Protein AF-A0A6G6WZ98-F1 (afdb_monomer)

Radius of gyration: 40.02 Å; Cα contacts (8 Å, |Δi|>4): 258; chains: 1; bounding box: 92×50×107 Å

Sequence (294 aa):
MNKIVKSDSANLTVLKGAQDLADFDRFAKETEKLAKVRRKLHQVTEPLREMNSTTDEMERVIKEAKAALERYSCDGTLERVKRLEGQAAKLEPGEYYTEDGEMSASFGMAMLINFLTAFPTSNVPDPPLFLKILSEEVGARAPNWFALNAALLHLRRTSKFVPTLSELLETLDREEKVWSHRLEAHDELGYELSELPTLIEEAEAWVVEKRERMESERLERERLERDRERQRALPITPGDRVEVEYLGPGTVVRPWGDDLMLVAFDRLDYEQCMDISCLKRLLPGDVNFEQVRA

Solvent-accessible surface area (backbone atoms only — not comparable to full-atom values): 16771 Å² total; per-residue (Å²): 133,85,78,75,74,77,71,66,86,64,72,80,69,59,76,89,46,77,60,59,58,51,48,44,55,52,45,25,62,46,30,53,51,50,54,51,45,50,51,50,48,47,62,52,56,60,46,58,82,63,82,73,81,54,66,66,60,51,54,52,48,47,52,52,44,50,55,48,46,56,67,53,65,36,68,73,43,55,53,45,49,55,48,48,52,58,46,49,56,69,70,51,55,72,86,45,36,44,98,87,69,44,61,28,67,73,50,57,44,51,53,54,50,58,50,53,65,73,39,81,84,57,82,62,92,51,58,70,62,51,52,50,54,51,44,52,59,51,54,76,65,62,56,56,70,67,15,49,52,49,24,51,54,49,47,67,75,74,45,94,59,72,72,51,71,67,59,48,52,57,38,29,58,53,29,37,58,54,42,50,50,36,50,51,28,55,64,46,39,61,52,52,68,66,47,50,60,57,55,45,52,55,50,51,54,49,48,51,55,51,50,53,49,55,50,51,54,49,54,51,51,53,48,53,49,52,51,49,51,52,62,50,69,48,82,88,49,66,70,39,42,28,35,29,99,90,69,44,41,26,34,30,67,39,78,75,53,98,61,30,34,29,29,40,30,52,86,44,104,52,72,46,81,38,53,55,93,60,53,42,60,49,48,94,89,41,89,62,54,82,65,62,71,126

Secondary structure (DSSP, 8-state):
---------------SSHHHHHHHHHHHHHHHHHHHHHHHHHHHHSGGGTT---HHHHHHHHHHHHHHHHHHHSHHHHHHHHHHHHHHHHHS-GGGB-TTSPBPHHHHHHHHHHHHHT-TT---S-HHHHHHHHHHHHHTT---HHHHHHHHHHHHHH-SSPPPHHHHHHHHHHHHHHHHHHHHHHHHHHHHHHHHHHHHHHHHHHHHHHHHHHHHHHHHHHHHHHHHHHHHHSPP-TT-EEEETTTEEEEEEEE-SSSEEEEEETTSSSEEEEEGGG-EE--TTSTTTT----

pLDDT: mean 83.75, std 14.32, range [30.08, 97.31]

Foldseek 3Di:
DDPPPPPPPPPLVPPVDPVLVVLLVVLLVLLVLLVVLVVVLCVVLVCVVPDDDDLVSLVVSLVVLVVSLVVCVPPVNVVSLVVNVVVVCVNDPVVQADPVRFGDLVVLLVLVVVLVVLAVVAPPVDPVVVSVVLSVVVSVVRADPQLLNVLSVVCSVPPNYPDDSVSSVVSSVVSSVVVVSSVVSSVSVVVSSVCSVVSSVSSVVVSVVVVVVVVVVVVVVVVVVVVVVVVQPPQDAFQFWWQAPPQGIWGFHHAPDPQWTWTDGQVDNDIDIDGSVRTGTDDPPPVRPPVHDD

Structure (mmCIF, N/CA/C/O backbone):
data_AF-A0A6G6WZ98-F1
#
_entry.id   AF-A0A6G6WZ98-F1
#
loop_
_atom_site.group_PDB
_atom_site.id
_atom_site.type_symbol
_atom_site.label_atom_id
_atom_site.label_alt_id
_atom_site.label_comp_id
_atom_site.label_asym_id
_atom_site.label_entity_id
_atom_site.label_seq_id
_atom_site.pdbx_PDB_ins_code
_atom_site.Cartn_x
_atom_site.Cartn_y
_atom_site.Cartn_z
_atom_site.occupancy
_atom_site.B_iso_or_equiv
_atom_site.auth_seq_id
_atom_site.auth_comp_id
_atom_site.auth_asym_id
_atom_site.auth_atom_id
_atom_site.pdbx_PDB_model_num
ATOM 1 N N . MET A 1 1 ? 31.500 30.360 -40.369 1.00 33.31 1 MET A N 1
ATOM 2 C CA . MET A 1 1 ? 32.534 29.563 -39.672 1.00 33.31 1 MET A CA 1
ATOM 3 C C . MET A 1 1 ? 31.820 28.555 -38.788 1.00 33.31 1 MET A C 1
ATOM 5 O O . MET A 1 1 ? 31.360 28.922 -37.716 1.00 33.31 1 MET A O 1
ATOM 9 N N . ASN A 1 2 ? 31.653 27.322 -39.272 1.00 31.08 2 ASN A N 1
ATOM 10 C CA . ASN A 1 2 ? 31.039 26.245 -38.498 1.00 31.08 2 ASN A CA 1
ATOM 11 C C . ASN A 1 2 ? 32.016 25.835 -37.396 1.00 31.08 2 ASN A C 1
ATOM 13 O O . ASN A 1 2 ? 33.073 25.272 -37.683 1.00 31.08 2 ASN A O 1
ATOM 17 N N . LYS A 1 3 ? 31.685 26.152 -36.141 1.00 30.53 3 LYS A N 1
ATOM 18 C CA . LYS A 1 3 ? 32.330 25.516 -34.995 1.00 30.53 3 LYS A CA 1
ATOM 19 C C . LYS A 1 3 ? 31.965 24.038 -35.069 1.00 30.53 3 LYS A C 1
ATOM 21 O O . LYS A 1 3 ? 30.852 23.658 -34.728 1.00 30.53 3 LYS A O 1
ATOM 26 N N . ILE A 1 4 ? 32.900 23.226 -35.551 1.00 30.08 4 ILE A N 1
ATOM 27 C CA . ILE A 1 4 ? 32.908 21.793 -35.287 1.00 30.08 4 ILE A CA 1
ATOM 28 C C . ILE A 1 4 ? 33.024 21.696 -33.770 1.00 30.08 4 ILE A C 1
ATOM 30 O O . ILE A 1 4 ? 34.103 21.891 -33.207 1.00 30.08 4 ILE A O 1
ATOM 34 N N . VAL A 1 5 ? 31.886 21.504 -33.105 1.00 31.69 5 VAL A N 1
ATOM 35 C CA . VAL A 1 5 ? 31.861 20.998 -31.741 1.00 31.69 5 VAL A CA 1
ATOM 36 C C . VAL A 1 5 ? 32.600 19.677 -31.850 1.00 31.69 5 VAL A C 1
ATOM 38 O O . VAL A 1 5 ? 32.121 18.743 -32.490 1.00 31.69 5 VAL A O 1
ATOM 41 N N . LYS A 1 6 ? 33.830 19.633 -31.334 1.00 31.38 6 LYS A N 1
ATOM 42 C CA . LYS A 1 6 ? 34.465 18.363 -31.024 1.00 31.38 6 LYS A CA 1
ATOM 43 C C . LYS A 1 6 ? 33.530 17.741 -29.999 1.00 31.38 6 LYS A C 1
ATOM 45 O O . LYS A 1 6 ? 33.595 18.102 -28.830 1.00 31.38 6 LYS A O 1
ATOM 50 N N . SER A 1 7 ? 32.599 16.903 -30.456 1.00 37.34 7 SER A N 1
ATOM 51 C CA . SER A 1 7 ? 32.013 15.916 -29.578 1.00 37.34 7 SER A CA 1
ATOM 52 C C . SER A 1 7 ? 33.216 15.084 -29.179 1.00 37.34 7 SER A C 1
ATOM 54 O O . SER A 1 7 ? 33.687 14.244 -29.953 1.00 37.34 7 SER A O 1
ATOM 56 N N . ASP A 1 8 ? 33.790 15.387 -28.016 1.00 36.00 8 ASP A N 1
ATOM 57 C CA . ASP A 1 8 ? 34.474 14.351 -27.275 1.00 36.00 8 ASP A CA 1
ATOM 58 C C . ASP A 1 8 ? 33.551 13.148 -27.401 1.00 36.00 8 ASP A C 1
ATOM 60 O O . ASP A 1 8 ? 32.349 13.250 -27.139 1.00 36.00 8 ASP A O 1
ATOM 64 N N . SER A 1 9 ? 34.076 12.052 -27.941 1.00 39.88 9 SER A N 1
ATOM 65 C CA . SER A 1 9 ? 33.455 10.736 -27.894 1.00 39.88 9 SER A CA 1
ATOM 66 C C . SER A 1 9 ? 33.423 10.336 -26.421 1.00 39.88 9 SER A C 1
ATOM 68 O O . SER A 1 9 ? 34.152 9.446 -25.978 1.00 39.88 9 SER A O 1
ATOM 70 N N . ALA A 1 10 ? 32.682 11.133 -25.655 1.00 40.50 10 ALA A N 1
ATOM 71 C CA . ALA A 1 10 ? 32.539 11.150 -24.236 1.00 40.50 10 ALA A CA 1
ATOM 72 C C . ALA A 1 10 ? 31.942 9.803 -23.964 1.00 40.50 10 ALA A C 1
ATOM 74 O O . ALA A 1 10 ? 30.794 9.548 -24.319 1.00 40.50 10 ALA A O 1
ATOM 75 N N . ASN A 1 11 ? 32.832 8.929 -23.501 1.00 40.22 11 ASN A N 1
ATOM 76 C CA . ASN A 1 11 ? 32.574 7.673 -22.844 1.00 40.22 11 ASN A CA 1
ATOM 77 C C . ASN A 1 11 ? 31.079 7.521 -22.591 1.00 40.22 11 ASN A C 1
ATOM 79 O O . ASN A 1 11 ? 30.595 7.952 -21.542 1.00 40.22 11 ASN A O 1
ATOM 83 N N . LEU A 1 12 ? 30.371 6.932 -23.568 1.00 43.06 12 LEU A N 1
ATOM 84 C CA . LEU A 1 12 ? 29.084 6.294 -23.352 1.00 43.06 12 LEU A CA 1
ATOM 85 C C . LEU A 1 12 ? 29.410 5.293 -22.263 1.00 43.06 12 LEU A C 1
ATOM 87 O O . LEU A 1 12 ? 29.953 4.216 -22.519 1.00 43.06 12 LEU A O 1
ATOM 91 N N . THR A 1 13 ? 29.247 5.737 -21.023 1.00 46.25 13 THR A N 1
ATOM 92 C CA . THR A 1 13 ? 29.532 4.955 -19.842 1.00 46.25 13 THR A CA 1
ATOM 93 C C . THR A 1 13 ? 28.335 4.042 -19.777 1.00 46.25 13 THR A C 1
ATOM 95 O O . THR A 1 13 ? 27.383 4.290 -19.056 1.00 46.25 13 THR A O 1
ATOM 98 N N . VAL A 1 14 ? 28.345 3.035 -20.655 1.00 51.84 14 VAL A N 1
ATOM 99 C CA . VAL A 1 14 ? 27.446 1.895 -20.609 1.00 51.84 14 VAL A CA 1
ATOM 100 C C . VAL A 1 14 ? 27.441 1.472 -19.151 1.00 51.84 14 VAL A C 1
ATOM 102 O O . VAL A 1 14 ? 28.536 1.331 -18.594 1.00 51.84 14 VAL A O 1
ATOM 105 N N . LEU A 1 15 ? 26.248 1.334 -18.554 1.00 51.62 15 LEU A N 1
ATOM 106 C CA . LEU A 1 15 ? 26.035 0.693 -17.250 1.00 51.62 15 LEU A CA 1
ATOM 107 C C . LEU A 1 15 ? 27.155 -0.325 -17.041 1.00 51.62 15 LEU A C 1
ATOM 109 O O . LEU A 1 15 ? 27.282 -1.272 -17.831 1.00 51.62 15 LEU A O 1
ATOM 113 N N . LYS A 1 16 ? 28.068 -0.038 -16.106 1.00 46.41 16 LYS A N 1
ATOM 114 C CA . LYS A 1 16 ? 29.339 -0.758 -15.986 1.00 46.41 16 LYS A CA 1
ATOM 115 C C . LYS A 1 16 ? 29.047 -2.097 -15.305 1.00 46.41 16 LYS A C 1
ATOM 117 O O . LYS A 1 16 ? 29.450 -2.336 -14.178 1.00 46.41 16 LYS A O 1
ATOM 122 N N . GLY A 1 17 ? 28.375 -2.999 -16.019 1.00 54.09 17 GLY A N 1
ATOM 123 C CA . GLY A 1 17 ? 28.190 -4.397 -15.650 1.00 54.09 17 GLY A CA 1
ATOM 124 C C . GLY A 1 17 ? 26.736 -4.819 -15.449 1.00 54.09 17 GLY A C 1
ATOM 125 O O . GLY A 1 17 ? 25.852 -4.028 -15.145 1.00 54.09 17 GLY A O 1
ATOM 126 N N . ALA A 1 18 ? 26.510 -6.130 -15.569 1.00 57.69 18 ALA A N 1
ATOM 127 C CA . ALA A 1 18 ? 25.250 -6.806 -15.246 1.00 57.69 18 ALA A CA 1
ATOM 128 C C . ALA A 1 18 ? 24.758 -6.551 -13.804 1.00 57.69 18 ALA A C 1
ATOM 130 O O . ALA A 1 18 ? 23.606 -6.832 -13.487 1.00 57.69 18 ALA A O 1
ATOM 131 N N . GLN A 1 19 ? 25.629 -6.025 -12.941 1.00 64.38 19 GLN A N 1
ATOM 132 C CA . GLN A 1 19 ? 25.341 -5.725 -11.547 1.00 64.38 19 GLN A CA 1
ATOM 133 C C . GLN A 1 19 ? 24.427 -4.504 -11.378 1.00 64.38 19 GLN A C 1
ATOM 135 O O . GLN A 1 19 ? 23.501 -4.582 -10.581 1.00 64.38 19 GLN A O 1
ATOM 140 N N . ASP A 1 20 ? 24.605 -3.442 -12.174 1.00 68.56 20 ASP A N 1
ATOM 141 C CA . ASP A 1 20 ? 23.743 -2.252 -12.092 1.00 68.56 20 ASP A CA 1
ATOM 142 C C . ASP A 1 20 ? 22.298 -2.589 -12.519 1.00 68.56 20 ASP A C 1
ATOM 144 O O . ASP A 1 20 ? 21.337 -2.214 -11.856 1.00 68.56 20 ASP A O 1
ATOM 148 N N . LEU A 1 21 ? 22.130 -3.383 -13.585 1.00 72.50 21 LEU A N 1
ATOM 149 C CA . LEU A 1 21 ? 20.811 -3.852 -14.040 1.00 72.50 21 LEU A CA 1
ATOM 150 C C . LEU A 1 21 ? 20.134 -4.777 -13.020 1.00 72.50 21 LEU A C 1
ATOM 152 O O . LEU A 1 21 ? 18.938 -4.654 -12.768 1.00 72.50 21 LEU A O 1
ATOM 156 N N . ALA A 1 22 ? 20.900 -5.692 -12.420 1.00 76.94 22 ALA A N 1
ATOM 157 C CA . ALA A 1 22 ? 20.389 -6.567 -11.370 1.00 76.94 22 ALA A CA 1
ATOM 158 C C . ALA A 1 22 ? 19.971 -5.779 -10.117 1.00 76.94 22 ALA A C 1
ATOM 160 O O . ALA A 1 22 ? 19.028 -6.184 -9.434 1.00 76.94 22 ALA A O 1
ATOM 161 N N . ASP A 1 23 ? 20.651 -4.666 -9.827 1.00 73.69 23 ASP A N 1
ATOM 162 C CA . ASP A 1 23 ? 20.277 -3.751 -8.755 1.00 73.69 23 ASP A CA 1
ATOM 163 C C . ASP A 1 23 ? 18.951 -3.041 -9.081 1.00 73.69 23 ASP A C 1
ATOM 165 O O . ASP A 1 23 ? 18.064 -3.078 -8.233 1.00 73.69 23 ASP A O 1
ATOM 169 N N . PHE A 1 24 ? 18.746 -2.518 -10.300 1.00 74.88 24 PHE A N 1
ATOM 170 C CA . PHE A 1 24 ? 17.451 -1.950 -10.724 1.00 74.88 24 PHE A CA 1
ATOM 171 C C . PHE A 1 24 ? 16.297 -2.968 -10.672 1.00 74.88 24 PHE A C 1
ATOM 173 O O . PHE A 1 24 ? 15.211 -2.652 -10.194 1.00 74.88 24 PHE A O 1
ATOM 180 N N . ASP A 1 25 ? 16.510 -4.212 -11.109 1.00 80.25 25 ASP A N 1
ATOM 181 C CA . ASP A 1 25 ? 15.471 -5.253 -11.041 1.00 80.25 25 ASP A CA 1
ATOM 182 C C . ASP A 1 25 ? 15.135 -5.663 -9.609 1.00 80.25 25 ASP A C 1
ATOM 184 O O . ASP A 1 25 ? 13.980 -5.940 -9.272 1.00 80.25 25 ASP A O 1
ATOM 188 N N . ARG A 1 26 ? 16.158 -5.759 -8.755 1.00 79.56 26 ARG A N 1
ATOM 189 C CA . ARG A 1 26 ? 15.958 -6.025 -7.331 1.00 79.56 26 ARG A CA 1
ATOM 190 C C . ARG A 1 26 ? 15.176 -4.886 -6.694 1.00 79.56 26 ARG A C 1
ATOM 192 O O . ARG A 1 26 ? 14.267 -5.160 -5.918 1.00 79.56 26 ARG A O 1
ATOM 199 N N . PHE A 1 27 ? 15.521 -3.659 -7.059 1.00 76.19 27 PHE A N 1
ATOM 200 C CA . PHE A 1 27 ? 14.891 -2.445 -6.582 1.00 76.19 27 PHE A CA 1
ATOM 201 C C . PHE A 1 27 ? 13.411 -2.389 -6.960 1.00 76.19 27 PHE A C 1
ATOM 203 O O . PHE A 1 27 ? 12.572 -2.268 -6.076 1.00 76.19 27 PHE A O 1
ATOM 210 N N . ALA A 1 28 ? 13.069 -2.604 -8.233 1.00 81.31 28 ALA A N 1
ATOM 211 C CA . ALA A 1 28 ? 11.680 -2.591 -8.691 1.00 81.31 28 ALA A CA 1
ATOM 212 C C . ALA A 1 28 ? 10.798 -3.596 -7.926 1.00 81.31 28 ALA A C 1
ATOM 214 O O . ALA A 1 28 ? 9.727 -3.265 -7.416 1.00 81.31 28 ALA A O 1
ATOM 215 N N . LYS A 1 29 ? 11.315 -4.817 -7.726 1.00 84.06 29 LYS A N 1
ATOM 216 C CA . LYS A 1 29 ? 10.655 -5.862 -6.920 1.00 84.06 29 LYS A CA 1
ATOM 217 C C . LYS A 1 29 ? 10.525 -5.503 -5.442 1.00 84.06 29 LYS A C 1
ATOM 219 O O . LYS A 1 29 ? 9.694 -6.080 -4.740 1.00 84.06 29 LYS A O 1
ATOM 224 N N . GLU A 1 30 ? 11.419 -4.672 -4.927 1.00 78.19 30 GLU A N 1
ATOM 225 C CA . GLU A 1 30 ? 11.400 -4.218 -3.543 1.00 78.19 30 GLU A CA 1
ATOM 226 C C . GLU A 1 30 ? 10.375 -3.098 -3.345 1.00 78.19 30 GLU A C 1
ATOM 228 O O . GLU A 1 30 ? 9.564 -3.218 -2.425 1.00 78.19 30 GLU A O 1
ATOM 233 N N . THR A 1 31 ? 10.312 -2.113 -4.246 1.00 79.38 31 THR A N 1
ATOM 234 C CA . THR A 1 31 ? 9.263 -1.084 -4.234 1.00 79.38 31 THR A CA 1
ATOM 235 C C . THR A 1 31 ? 7.874 -1.701 -4.364 1.00 79.38 31 THR A C 1
ATOM 237 O O . THR A 1 31 ? 6.996 -1.375 -3.574 1.00 79.38 31 THR A O 1
ATOM 240 N N . GLU A 1 32 ? 7.666 -2.676 -5.257 1.00 84.69 32 GLU A N 1
ATOM 241 C CA . GLU A 1 32 ? 6.355 -3.327 -5.414 1.00 84.69 32 GLU A CA 1
ATOM 242 C C . GLU A 1 32 ? 5.871 -3.985 -4.107 1.00 84.69 32 GLU A C 1
ATOM 244 O O . GLU A 1 32 ? 4.686 -3.937 -3.755 1.00 84.69 32 GLU A O 1
ATOM 249 N N . LYS A 1 33 ? 6.794 -4.590 -3.346 1.00 83.06 33 LYS A N 1
ATOM 250 C CA . LYS A 1 33 ? 6.478 -5.165 -2.031 1.00 83.06 33 LYS A CA 1
ATOM 251 C C . LYS A 1 33 ? 6.089 -4.082 -1.036 1.00 83.06 33 LYS A C 1
ATOM 253 O O . LYS A 1 33 ? 5.128 -4.291 -0.296 1.00 83.06 33 LYS A O 1
ATOM 258 N N . LEU A 1 34 ? 6.804 -2.958 -1.026 1.00 78.38 34 LEU A N 1
ATOM 259 C CA . LEU A 1 34 ? 6.503 -1.828 -0.154 1.00 78.38 34 LEU A CA 1
ATOM 260 C C . LEU A 1 34 ? 5.141 -1.214 -0.500 1.00 78.38 34 LEU A C 1
ATOM 262 O O . LEU A 1 34 ? 4.273 -1.156 0.367 1.00 78.38 34 LEU A O 1
ATOM 266 N N . ALA A 1 35 ? 4.895 -0.930 -1.778 1.00 82.25 35 ALA A N 1
ATOM 267 C CA . ALA A 1 35 ? 3.622 -0.434 -2.291 1.00 82.25 35 ALA A CA 1
ATOM 268 C C . ALA A 1 35 ? 2.457 -1.387 -1.985 1.00 82.25 35 ALA A C 1
ATOM 270 O O . ALA A 1 35 ? 1.331 -0.969 -1.714 1.00 82.25 35 ALA A O 1
ATOM 271 N N . LYS A 1 36 ? 2.689 -2.707 -1.996 1.00 87.69 36 LYS A N 1
ATOM 272 C CA . LYS A 1 36 ? 1.684 -3.692 -1.567 1.00 87.69 36 LYS A CA 1
ATOM 273 C C . LYS A 1 36 ? 1.376 -3.581 -0.073 1.00 87.69 36 LYS A C 1
ATOM 275 O O . LYS A 1 36 ? 0.211 -3.694 0.303 1.00 87.69 36 LYS A O 1
ATOM 280 N N . VAL A 1 37 ? 2.388 -3.387 0.768 1.00 81.56 37 VAL A N 1
ATOM 281 C CA . VAL A 1 37 ? 2.210 -3.205 2.215 1.00 81.56 37 VAL A CA 1
ATOM 282 C C . VAL A 1 37 ? 1.507 -1.881 2.510 1.00 81.56 37 VAL A C 1
ATOM 284 O O . VAL A 1 37 ? 0.535 -1.892 3.260 1.00 81.56 37 VAL A O 1
ATOM 287 N N . ARG A 1 38 ? 1.892 -0.781 1.852 1.00 86.25 38 ARG A N 1
ATOM 288 C CA . ARG A 1 38 ? 1.187 0.503 1.952 1.00 86.25 38 ARG A CA 1
ATOM 289 C C . ARG A 1 38 ? -0.270 0.382 1.516 1.00 86.25 38 ARG A C 1
ATOM 291 O O . ARG A 1 38 ? -1.154 0.787 2.259 1.00 86.25 38 ARG A O 1
ATOM 298 N N . ARG A 1 39 ? -0.552 -0.238 0.362 1.00 86.00 39 ARG A N 1
ATOM 299 C CA . ARG A 1 39 ? -1.934 -0.467 -0.102 1.00 86.00 39 ARG A CA 1
ATOM 300 C C . ARG A 1 39 ? -2.753 -1.265 0.903 1.00 86.00 39 ARG A C 1
ATOM 302 O O . ARG A 1 39 ? -3.901 -0.913 1.129 1.00 86.00 39 ARG A O 1
ATOM 309 N N . LYS A 1 40 ? -2.182 -2.306 1.521 1.00 83.94 40 LYS A N 1
ATOM 310 C CA . LYS A 1 40 ? -2.857 -3.023 2.614 1.00 83.94 40 LYS A CA 1
ATOM 311 C C . LYS A 1 40 ? -3.132 -2.098 3.795 1.00 83.94 40 LYS A C 1
ATOM 313 O O . LYS A 1 40 ? -4.229 -2.134 4.325 1.00 83.94 40 LYS A O 1
ATOM 318 N N . LEU A 1 41 ? -2.157 -1.289 4.203 1.00 81.75 41 LEU A N 1
ATOM 319 C CA . LEU A 1 41 ? -2.315 -0.365 5.322 1.00 81.75 41 LEU A CA 1
ATOM 320 C C . LEU A 1 41 ? -3.426 0.653 5.035 1.00 81.75 41 LEU A C 1
ATOM 322 O O . LEU A 1 41 ? -4.334 0.757 5.847 1.00 81.75 41 LEU A O 1
ATOM 326 N N . HIS A 1 42 ? -3.446 1.266 3.846 1.00 82.81 42 HIS A N 1
ATOM 327 C CA . HIS A 1 42 ? -4.547 2.116 3.374 1.00 82.81 42 HIS A CA 1
ATOM 328 C C . HIS A 1 42 ? -5.890 1.389 3.321 1.00 82.81 42 HIS A C 1
ATOM 330 O O . HIS A 1 42 ? -6.895 1.914 3.777 1.00 82.81 42 HIS A O 1
ATOM 336 N N . GLN A 1 43 ? -5.928 0.167 2.791 1.00 80.62 43 GLN A N 1
ATOM 337 C CA . GLN A 1 43 ? -7.150 -0.639 2.741 1.00 80.62 43 GLN A CA 1
ATOM 338 C C . GLN A 1 43 ? -7.651 -1.055 4.116 1.00 80.62 43 GLN A C 1
ATOM 340 O O . GLN A 1 43 ? -8.806 -1.440 4.227 1.00 80.62 43 GLN A O 1
ATOM 345 N N . VAL A 1 44 ? -6.812 -1.046 5.148 1.00 73.12 44 VAL A N 1
ATOM 346 C CA . VAL A 1 44 ? -7.291 -1.255 6.508 1.00 73.12 44 VAL A CA 1
ATOM 347 C C . VAL A 1 44 ? -7.652 0.094 7.122 1.00 73.12 44 VAL A C 1
ATOM 349 O O . VAL A 1 44 ? -8.709 0.176 7.718 1.00 73.12 44 VAL A O 1
ATOM 352 N N . THR A 1 45 ? -6.896 1.175 6.923 1.00 74.12 45 THR A N 1
ATOM 353 C CA . THR A 1 45 ? -7.198 2.491 7.518 1.00 74.12 45 THR A CA 1
ATOM 354 C C . THR A 1 45 ? -8.394 3.220 6.886 1.00 74.12 45 THR A C 1
ATOM 356 O O . THR A 1 45 ? -9.174 3.822 7.623 1.00 74.12 45 THR A O 1
ATOM 359 N N . GLU A 1 46 ? -8.610 3.149 5.566 1.00 74.81 46 GLU A N 1
ATOM 360 C CA . GLU A 1 46 ? -9.738 3.814 4.886 1.00 74.81 46 GLU A CA 1
ATOM 361 C C . GLU A 1 46 ? -11.102 3.200 5.249 1.00 74.81 46 GLU A C 1
ATOM 363 O O . GLU A 1 46 ? -11.964 3.932 5.744 1.00 74.81 46 GLU A O 1
ATOM 368 N N . PRO A 1 47 ? -11.325 1.875 5.121 1.00 55.94 47 PRO A N 1
ATOM 369 C CA . PRO A 1 47 ? -12.574 1.235 5.527 1.00 55.94 47 PRO A CA 1
ATOM 370 C C . PRO A 1 47 ? -12.755 1.187 7.042 1.00 55.94 47 PRO A C 1
ATOM 372 O O . PRO A 1 47 ? -13.809 0.783 7.512 1.00 55.94 47 PRO A O 1
ATOM 375 N N . LEU A 1 48 ? -11.776 1.609 7.844 1.00 52.31 48 LEU A N 1
ATOM 376 C CA . LEU A 1 48 ? -11.953 1.758 9.290 1.00 52.31 48 LEU A CA 1
ATOM 377 C C . LEU A 1 48 ? -12.714 3.014 9.700 1.00 52.31 48 LEU A C 1
ATOM 379 O O . LEU A 1 48 ? -13.181 3.092 10.840 1.00 52.31 48 LEU A O 1
ATOM 383 N N . ARG A 1 49 ? -12.959 3.928 8.754 1.00 54.31 49 ARG A N 1
ATOM 384 C CA . ARG A 1 49 ? -14.087 4.863 8.850 1.00 54.31 49 ARG A CA 1
ATOM 385 C C . ARG A 1 49 ? -15.442 4.157 8.655 1.00 54.31 49 ARG A C 1
ATOM 387 O O . ARG A 1 49 ? -16.458 4.681 9.097 1.00 54.31 49 ARG A O 1
ATOM 394 N N . GLU A 1 50 ? -15.452 2.945 8.094 1.00 54.66 50 GLU A N 1
ATOM 395 C CA . GLU A 1 50 ? -16.630 2.163 7.684 1.00 54.66 50 GLU A CA 1
ATOM 396 C C . GLU A 1 50 ? -16.602 0.694 8.221 1.00 54.66 50 GLU A C 1
ATOM 398 O O . GLU A 1 50 ? -16.753 -0.293 7.511 1.00 54.66 50 GLU A O 1
ATOM 403 N N . MET A 1 51 ? -16.450 0.547 9.543 1.00 54.78 51 MET A N 1
ATOM 404 C CA . MET A 1 51 ? -17.086 -0.484 10.400 1.00 54.78 51 MET A CA 1
ATOM 405 C C . MET A 1 51 ? -16.704 -1.992 10.431 1.00 54.78 51 MET A C 1
ATOM 407 O O . MET A 1 51 ? -17.314 -2.656 11.265 1.00 54.78 51 MET A O 1
ATOM 411 N N . ASN A 1 52 ? -15.724 -2.584 9.722 1.00 63.66 52 ASN A N 1
ATOM 412 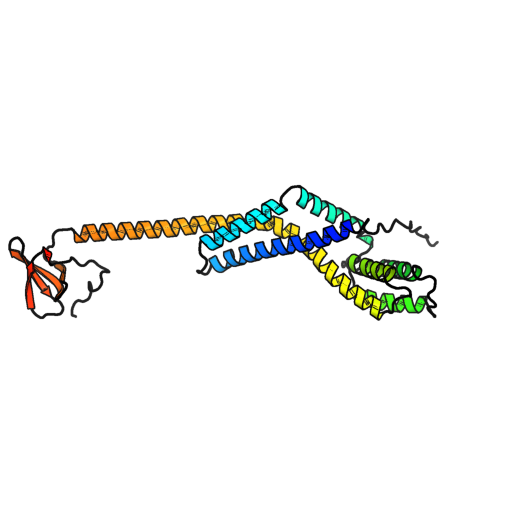C CA . ASN A 1 52 ? -15.571 -4.073 9.775 1.00 63.66 52 ASN A CA 1
ATOM 413 C C . ASN A 1 52 ? -14.198 -4.712 10.098 1.00 63.66 52 ASN A C 1
ATOM 415 O O . ASN A 1 52 ? -14.144 -5.936 10.221 1.00 63.66 52 ASN A O 1
ATOM 419 N N . SER A 1 53 ? -13.104 -3.971 10.292 1.00 71.94 53 SER A N 1
ATOM 420 C CA . SER A 1 53 ? -11.800 -4.592 10.621 1.00 71.94 53 SER A CA 1
ATOM 421 C C . SER A 1 53 ? -11.647 -4.883 12.119 1.00 71.94 53 SER A C 1
ATOM 423 O O . SER A 1 53 ? -12.024 -4.069 12.968 1.00 71.94 53 SER A O 1
ATOM 425 N N . THR A 1 54 ? -11.039 -6.023 12.465 1.00 84.56 54 THR A N 1
ATOM 426 C CA . THR A 1 54 ? -10.676 -6.346 13.856 1.00 84.56 54 THR A CA 1
ATOM 427 C C . THR A 1 54 ? -9.368 -5.660 14.260 1.00 84.56 54 THR A C 1
ATOM 429 O O . THR A 1 54 ? -8.515 -5.369 13.419 1.00 84.56 54 THR A O 1
ATOM 432 N N . THR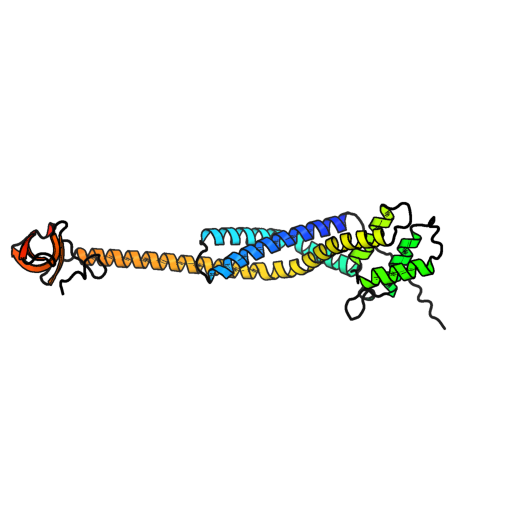 A 1 55 ? -9.176 -5.424 15.564 1.00 87.12 55 THR A N 1
ATOM 433 C CA . THR A 1 55 ? -7.906 -4.889 16.091 1.00 87.12 55 THR A CA 1
ATOM 434 C C . THR A 1 55 ? -6.722 -5.791 15.748 1.00 87.12 55 THR A C 1
ATOM 436 O O . THR A 1 55 ? -5.661 -5.291 15.395 1.00 87.12 55 THR A O 1
ATOM 439 N N . ASP A 1 56 ? -6.918 -7.109 15.774 1.00 89.06 56 ASP A N 1
ATOM 440 C CA . ASP A 1 56 ? -5.858 -8.095 15.538 1.00 89.06 56 ASP A CA 1
ATOM 441 C C . ASP A 1 56 ? -5.373 -8.083 14.081 1.00 89.06 56 ASP A C 1
ATOM 443 O O . ASP A 1 56 ? -4.180 -8.238 13.804 1.00 89.06 56 ASP A O 1
ATOM 447 N N . GLU A 1 57 ? -6.289 -7.879 13.128 1.00 87.69 57 GLU A N 1
ATOM 448 C CA . GLU A 1 57 ? -5.928 -7.727 11.721 1.00 87.69 57 GLU A CA 1
ATOM 449 C C . GLU A 1 57 ? -5.106 -6.457 11.495 1.00 87.69 57 GLU A C 1
ATOM 451 O O . GLU A 1 57 ? -4.079 -6.515 10.813 1.00 87.69 57 GLU A O 1
ATOM 456 N N . MET A 1 58 ? -5.509 -5.345 12.114 1.00 87.69 58 MET A N 1
ATOM 457 C CA . MET A 1 58 ? -4.761 -4.094 12.032 1.00 87.69 58 MET A CA 1
ATOM 458 C C . MET A 1 58 ? -3.362 -4.230 12.644 1.00 87.69 58 MET A C 1
ATOM 460 O O . MET A 1 58 ? -2.378 -3.864 12.009 1.00 87.69 58 MET A O 1
ATOM 464 N N . GLU A 1 59 ? -3.234 -4.830 13.829 1.00 92.12 59 GLU A N 1
ATOM 465 C CA . GLU A 1 59 ? -1.930 -5.054 14.468 1.00 92.12 59 GLU A CA 1
ATOM 466 C C . GLU A 1 59 ? -1.000 -5.930 13.621 1.00 92.12 59 GLU A C 1
ATOM 468 O O . GLU A 1 59 ? 0.204 -5.669 13.538 1.00 92.12 59 GLU A O 1
ATOM 473 N N . ARG A 1 60 ? -1.543 -6.948 12.939 1.00 92.75 60 ARG A N 1
ATOM 474 C CA . ARG A 1 60 ? -0.775 -7.760 11.987 1.00 92.75 60 ARG A CA 1
ATOM 475 C C . ARG A 1 60 ? -0.247 -6.908 10.832 1.00 92.75 60 ARG A C 1
ATOM 477 O O . ARG A 1 60 ? 0.923 -7.044 10.479 1.00 92.75 60 ARG A O 1
ATOM 484 N N . VAL A 1 61 ? -1.080 -6.040 10.256 1.00 88.94 61 VAL A N 1
ATOM 485 C CA . VAL A 1 61 ? -0.680 -5.166 9.141 1.00 88.94 61 VAL A CA 1
ATOM 486 C C . VAL A 1 61 ? 0.330 -4.111 9.597 1.00 88.94 61 VAL A C 1
ATOM 488 O O . VAL A 1 61 ? 1.338 -3.930 8.919 1.00 88.94 61 VAL A O 1
ATOM 491 N N . ILE A 1 62 ? 0.145 -3.500 10.771 1.00 91.69 62 ILE A N 1
ATOM 492 C CA . ILE A 1 62 ? 1.124 -2.587 11.386 1.00 91.69 62 ILE A CA 1
ATOM 493 C C . ILE A 1 62 ? 2.470 -3.295 11.570 1.00 91.69 62 ILE A C 1
ATOM 495 O O . ILE A 1 62 ? 3.513 -2.748 11.220 1.00 91.69 62 ILE A O 1
ATOM 499 N N . LYS A 1 63 ? 2.471 -4.537 12.069 1.00 94.56 63 LYS A N 1
ATOM 500 C CA . LYS A 1 63 ? 3.699 -5.326 12.236 1.00 94.56 63 LYS A CA 1
ATOM 501 C C . LYS A 1 63 ? 4.386 -5.624 10.900 1.00 94.56 63 LYS A C 1
ATOM 503 O O . LYS A 1 63 ? 5.608 -5.511 10.816 1.00 94.56 63 LYS A O 1
ATOM 508 N N . GLU A 1 64 ? 3.627 -5.991 9.864 1.00 91.50 64 GLU A N 1
ATOM 509 C CA . GLU A 1 64 ? 4.155 -6.161 8.500 1.00 91.50 64 GLU A CA 1
ATOM 510 C C . GLU A 1 64 ? 4.758 -4.849 7.966 1.00 91.50 64 GLU A C 1
ATOM 512 O O . GLU A 1 64 ? 5.859 -4.867 7.416 1.00 91.50 64 GLU A O 1
ATOM 517 N N . ALA A 1 65 ? 4.078 -3.718 8.177 1.00 89.69 65 ALA A N 1
ATOM 518 C CA . ALA A 1 65 ? 4.520 -2.390 7.759 1.00 89.69 65 ALA A CA 1
ATOM 519 C C . ALA A 1 65 ? 5.794 -1.938 8.477 1.00 89.69 65 ALA A C 1
ATOM 521 O O . ALA A 1 65 ? 6.734 -1.501 7.818 1.00 89.69 65 ALA A O 1
ATOM 522 N N . LYS A 1 66 ? 5.885 -2.128 9.797 1.00 92.50 66 LYS A N 1
ATOM 523 C CA . LYS A 1 66 ? 7.098 -1.840 10.574 1.00 92.50 66 LYS A CA 1
ATOM 524 C C . LYS A 1 66 ? 8.279 -2.699 10.139 1.00 92.50 66 LYS A C 1
ATOM 526 O O . LYS A 1 66 ? 9.369 -2.172 9.960 1.00 92.50 66 LYS A O 1
ATOM 531 N N . ALA A 1 67 ? 8.065 -3.995 9.912 1.00 90.88 67 ALA A N 1
ATOM 532 C CA . ALA A 1 67 ? 9.120 -4.886 9.431 1.00 90.88 67 ALA A CA 1
ATOM 533 C C . ALA A 1 67 ? 9.590 -4.518 8.013 1.00 90.88 67 ALA A C 1
ATOM 535 O O . ALA A 1 67 ? 10.777 -4.633 7.703 1.00 90.88 67 ALA A O 1
ATOM 536 N N . ALA A 1 68 ? 8.673 -4.070 7.147 1.00 86.75 68 ALA A N 1
ATOM 537 C CA . ALA A 1 68 ? 9.033 -3.526 5.845 1.00 86.75 68 ALA A CA 1
ATOM 538 C C . ALA A 1 68 ? 9.854 -2.241 6.015 1.00 86.75 68 ALA A C 1
ATOM 540 O O . ALA A 1 68 ? 10.966 -2.172 5.499 1.00 86.75 68 ALA A O 1
ATOM 541 N N . LEU A 1 69 ? 9.364 -1.274 6.793 1.00 87.44 69 LEU A N 1
ATOM 542 C CA . LEU A 1 69 ? 10.065 -0.020 7.047 1.00 87.44 69 LEU A CA 1
ATOM 543 C C . LEU A 1 69 ? 11.465 -0.273 7.614 1.00 87.44 69 LEU A C 1
ATOM 545 O O . LEU A 1 69 ? 12.426 0.203 7.043 1.00 87.44 69 LEU A O 1
ATOM 549 N N . GLU A 1 70 ? 11.629 -1.105 8.640 1.00 87.75 70 GLU A N 1
ATOM 550 C CA . GLU A 1 70 ? 12.945 -1.436 9.208 1.00 87.75 70 GLU A CA 1
ATOM 551 C C . GLU A 1 70 ? 13.903 -2.033 8.163 1.00 87.75 70 GLU A C 1
ATOM 553 O O . GLU A 1 70 ? 15.067 -1.638 8.059 1.00 87.75 70 GLU A O 1
ATOM 558 N N . ARG A 1 71 ? 13.400 -2.948 7.327 1.00 83.19 71 ARG A N 1
ATOM 559 C CA . ARG A 1 71 ? 14.181 -3.545 6.240 1.00 83.19 71 ARG A CA 1
ATOM 560 C C . ARG A 1 71 ? 14.632 -2.502 5.212 1.00 83.19 71 ARG A C 1
ATOM 562 O O . ARG A 1 71 ? 15.743 -2.618 4.694 1.00 83.19 71 ARG A O 1
ATOM 569 N N . TYR A 1 72 ? 13.793 -1.517 4.902 1.00 76.06 72 TYR A N 1
ATOM 570 C CA . TYR A 1 72 ? 14.051 -0.526 3.853 1.00 76.06 72 TYR A CA 1
ATOM 571 C C . TYR A 1 72 ? 14.641 0.798 4.363 1.00 76.06 72 TYR A C 1
ATOM 573 O O . TYR A 1 72 ? 15.238 1.535 3.585 1.00 76.06 72 TYR A O 1
ATOM 581 N N . SER A 1 73 ? 14.554 1.068 5.662 1.00 73.88 73 SER A N 1
ATOM 582 C CA . SER A 1 73 ? 15.153 2.217 6.345 1.00 73.88 73 SER A CA 1
ATOM 583 C C . SER A 1 73 ? 16.556 1.926 6.867 1.00 73.88 73 SER A C 1
ATOM 585 O O . SER A 1 73 ? 17.217 2.850 7.330 1.00 73.88 73 SER A O 1
ATOM 587 N N . CYS A 1 74 ? 17.043 0.680 6.793 1.00 73.88 74 CYS A N 1
ATOM 588 C CA . CYS A 1 74 ? 18.453 0.417 7.061 1.00 73.88 74 CYS A CA 1
ATOM 589 C C . CYS A 1 74 ? 19.337 1.239 6.103 1.00 73.88 74 CYS A C 1
ATOM 591 O O . CYS A 1 74 ? 19.048 1.327 4.905 1.00 73.88 74 CYS A O 1
ATOM 593 N N . ASP A 1 75 ? 20.417 1.822 6.635 1.00 62.59 75 ASP A N 1
ATOM 594 C CA . ASP A 1 75 ? 21.278 2.788 5.931 1.00 62.59 75 ASP A CA 1
ATOM 595 C C . ASP A 1 75 ? 21.679 2.317 4.521 1.00 62.59 75 ASP A C 1
ATOM 597 O O . ASP A 1 75 ? 21.681 3.092 3.565 1.00 62.59 75 ASP A O 1
ATOM 601 N N . GLY A 1 76 ? 21.899 1.010 4.346 1.00 71.44 76 GLY A N 1
ATOM 602 C CA . GLY A 1 76 ? 22.298 0.425 3.067 1.00 71.44 76 GLY A CA 1
ATOM 603 C C . GLY A 1 76 ? 21.254 0.492 1.943 1.00 71.44 76 GLY A C 1
ATOM 604 O O . GLY A 1 76 ? 21.640 0.415 0.774 1.00 71.44 76 GLY A O 1
ATOM 605 N N . THR A 1 77 ? 19.959 0.626 2.246 1.00 71.69 77 THR A N 1
ATOM 606 C CA . THR A 1 77 ? 18.910 0.750 1.219 1.00 71.69 77 THR A CA 1
ATOM 607 C C . THR A 1 77 ? 18.826 2.184 0.720 1.00 71.69 77 THR A C 1
ATOM 609 O O . THR A 1 77 ? 18.957 2.391 -0.481 1.00 71.69 77 THR A O 1
ATOM 612 N N . LEU A 1 78 ? 18.710 3.175 1.610 1.00 72.12 78 LEU A N 1
ATOM 613 C CA . LEU A 1 78 ? 18.684 4.596 1.234 1.00 72.12 78 LEU A CA 1
ATOM 614 C C . LEU A 1 78 ? 19.972 5.030 0.524 1.00 72.12 78 LEU A C 1
ATOM 616 O O . LEU A 1 78 ? 19.920 5.752 -0.471 1.00 72.12 78 LEU A O 1
ATOM 620 N N . GLU A 1 79 ? 21.131 4.551 0.977 1.00 77.25 79 GLU A N 1
ATOM 621 C CA . GLU A 1 79 ? 22.394 4.756 0.262 1.00 77.25 79 GLU A CA 1
ATOM 622 C C . GLU A 1 79 ? 22.383 4.115 -1.129 1.00 77.25 79 GLU A C 1
ATOM 624 O O . GLU A 1 79 ? 22.939 4.676 -2.074 1.00 77.25 79 GLU A O 1
ATOM 629 N N . ARG A 1 80 ? 21.736 2.952 -1.283 1.00 75.00 80 ARG A N 1
ATOM 630 C CA . ARG A 1 80 ? 21.566 2.305 -2.586 1.00 75.00 80 ARG A CA 1
ATOM 631 C C . ARG A 1 80 ? 20.617 3.092 -3.490 1.00 75.00 80 ARG A C 1
ATOM 633 O O . ARG A 1 80 ? 20.957 3.219 -4.661 1.00 75.00 80 ARG A O 1
ATOM 640 N N . VAL A 1 81 ? 19.518 3.652 -2.970 1.00 73.75 81 VAL A N 1
ATOM 641 C CA . VAL A 1 81 ? 18.636 4.567 -3.725 1.00 73.75 81 VAL A CA 1
ATOM 642 C C . VAL A 1 81 ? 19.454 5.743 -4.246 1.00 73.75 81 VAL A C 1
ATOM 644 O O . VAL A 1 81 ? 19.589 5.904 -5.450 1.00 73.75 81 VAL A O 1
ATOM 647 N N . LYS A 1 82 ? 20.126 6.478 -3.352 1.00 80.25 82 LYS A N 1
ATOM 648 C CA . LYS A 1 82 ? 20.953 7.641 -3.714 1.00 80.25 82 LYS A CA 1
ATOM 649 C C . LYS A 1 82 ? 22.065 7.295 -4.700 1.00 80.25 82 LYS A C 1
ATOM 651 O O . LYS A 1 82 ? 22.434 8.097 -5.558 1.00 80.25 82 LYS A O 1
ATOM 656 N N . ARG A 1 83 ? 22.640 6.094 -4.583 1.00 80.94 83 ARG A N 1
ATOM 657 C CA . ARG A 1 83 ? 23.628 5.596 -5.543 1.00 80.94 83 ARG A CA 1
ATOM 658 C C . ARG A 1 83 ? 23.001 5.371 -6.917 1.00 80.94 83 ARG A C 1
ATOM 660 O O . ARG A 1 83 ? 23.617 5.779 -7.898 1.00 80.94 83 ARG A O 1
ATOM 667 N N . LEU A 1 84 ? 21.832 4.735 -6.981 1.00 75.44 84 LEU A N 1
ATOM 668 C CA . LEU A 1 84 ? 21.103 4.489 -8.226 1.00 75.44 84 LEU A CA 1
ATOM 669 C C . LEU A 1 84 ? 20.624 5.801 -8.855 1.00 75.44 84 LEU A C 1
ATOM 671 O O . LEU A 1 84 ? 20.855 5.976 -10.042 1.00 75.44 84 LEU A O 1
ATOM 675 N N . GLU A 1 85 ? 20.107 6.754 -8.074 1.00 77.50 85 GLU A N 1
ATOM 676 C CA . GLU A 1 85 ? 19.806 8.131 -8.506 1.00 77.50 85 GLU A CA 1
ATOM 677 C C . GLU A 1 85 ? 21.039 8.781 -9.137 1.00 77.50 85 GLU A C 1
ATOM 679 O O . GLU A 1 85 ? 21.015 9.262 -10.268 1.00 77.50 85 GLU A O 1
ATOM 684 N N . GLY A 1 86 ? 22.168 8.738 -8.425 1.00 80.81 86 GLY A N 1
ATOM 685 C CA . GLY A 1 86 ? 23.427 9.286 -8.911 1.00 80.81 86 GLY A CA 1
ATOM 686 C C . GLY A 1 86 ? 23.992 8.548 -10.128 1.00 80.81 86 GLY A C 1
ATOM 687 O O . GLY A 1 86 ? 24.798 9.125 -10.856 1.00 80.81 86 GLY A O 1
ATOM 688 N N . GLN A 1 87 ? 23.624 7.285 -10.355 1.00 77.25 87 GLN A N 1
ATOM 689 C CA . GLN A 1 87 ? 23.963 6.537 -11.567 1.00 77.25 87 GLN A CA 1
ATOM 690 C C . GLN A 1 87 ? 23.009 6.897 -12.711 1.00 77.25 87 GLN A C 1
ATOM 692 O O . GLN A 1 87 ? 23.493 7.195 -13.797 1.00 77.25 87 GLN A O 1
ATOM 697 N N . ALA A 1 88 ? 21.699 6.939 -12.467 1.00 75.12 88 ALA A N 1
ATOM 698 C CA . ALA A 1 88 ? 20.677 7.329 -13.432 1.00 75.12 88 ALA A CA 1
ATOM 699 C C . ALA A 1 88 ? 20.937 8.745 -13.957 1.00 75.12 88 ALA A C 1
ATOM 701 O O . ALA A 1 88 ? 21.114 8.915 -15.157 1.00 75.12 88 ALA A O 1
ATOM 702 N N . ALA A 1 89 ? 21.155 9.722 -13.073 1.00 77.00 89 ALA A N 1
ATOM 703 C CA . ALA A 1 89 ? 21.470 11.102 -13.449 1.00 77.00 89 ALA A CA 1
ATOM 704 C C . ALA A 1 89 ? 22.785 11.248 -14.244 1.00 77.00 89 ALA A C 1
ATOM 706 O O . ALA A 1 89 ? 22.960 12.198 -15.002 1.00 77.00 89 ALA A O 1
ATOM 707 N N . LYS A 1 90 ? 23.741 10.320 -14.083 1.00 75.50 90 LYS A N 1
ATOM 708 C CA . LYS A 1 90 ? 24.973 10.288 -14.899 1.00 75.50 90 LYS A CA 1
ATOM 709 C C . LYS A 1 90 ? 24.760 9.651 -16.267 1.00 75.50 90 LYS A C 1
ATOM 711 O O . LYS A 1 90 ? 25.512 9.948 -17.192 1.00 75.50 90 LYS A O 1
ATOM 716 N N . LEU A 1 91 ? 23.815 8.723 -16.360 1.00 70.94 91 LEU A N 1
ATOM 717 C CA . LEU A 1 91 ? 23.439 8.039 -17.594 1.00 70.94 91 LEU A CA 1
ATOM 718 C C . LEU A 1 91 ? 22.474 8.883 -18.430 1.00 70.94 91 LEU A C 1
ATOM 720 O O . LEU A 1 91 ? 22.455 8.747 -19.649 1.00 70.94 91 LEU A O 1
ATOM 724 N N . GLU A 1 92 ? 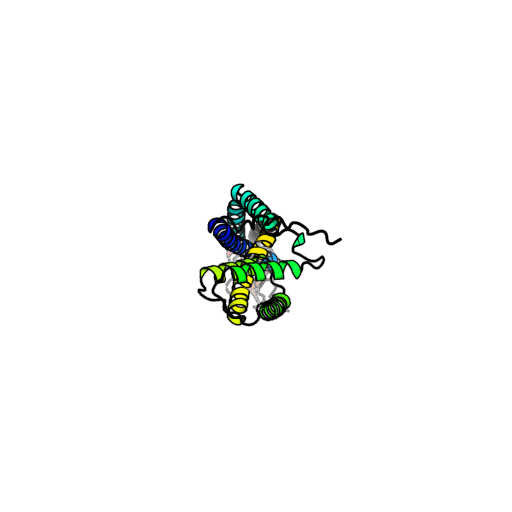21.762 9.794 -17.773 1.00 72.31 92 GLU A N 1
ATOM 725 C CA . GLU A 1 92 ? 20.759 10.676 -18.346 1.00 72.31 92 GLU A CA 1
ATOM 726 C C . GLU A 1 92 ? 21.143 12.169 -18.225 1.00 72.31 92 GLU A C 1
ATOM 728 O O . GLU A 1 92 ? 20.541 12.925 -17.461 1.00 72.31 92 GLU A O 1
ATOM 733 N N . PRO A 1 93 ? 22.176 12.640 -18.949 1.00 66.50 93 PRO A N 1
ATOM 734 C CA . PRO A 1 93 ? 22.437 14.064 -19.103 1.00 66.50 93 PRO A CA 1
ATOM 735 C C . PRO A 1 93 ? 21.182 14.817 -19.562 1.00 66.50 93 PRO A C 1
ATOM 737 O O . PRO A 1 93 ? 20.606 14.494 -20.598 1.00 66.50 93 PRO A O 1
ATOM 740 N N . GLY A 1 94 ? 20.793 15.871 -18.837 1.00 73.62 94 GLY A N 1
ATOM 741 C CA . GLY A 1 94 ? 19.613 16.682 -19.178 1.00 73.62 94 GLY A CA 1
ATOM 742 C C . GLY A 1 94 ? 19.661 17.313 -20.578 1.00 73.62 94 GLY A C 1
ATOM 743 O O . GLY A 1 94 ? 18.629 17.639 -21.143 1.00 73.62 94 GLY A O 1
ATOM 744 N N . GLU A 1 95 ? 20.848 17.413 -21.183 1.00 80.38 95 GLU A N 1
ATOM 745 C CA . GLU A 1 95 ? 21.040 17.816 -22.586 1.00 80.38 95 GLU A CA 1
ATOM 746 C C . GLU A 1 95 ? 20.446 16.831 -23.614 1.00 80.38 95 GLU A C 1
ATOM 748 O O . GLU A 1 95 ? 20.365 17.155 -24.800 1.00 80.38 95 GLU A O 1
ATOM 753 N N . TYR A 1 96 ? 20.041 15.631 -23.186 1.00 79.50 96 TYR A N 1
ATOM 754 C CA . TYR A 1 96 ? 19.407 14.629 -24.045 1.00 79.50 96 TYR A CA 1
ATOM 755 C C . TYR A 1 96 ? 17.909 14.839 -24.204 1.00 79.50 96 TYR A C 1
ATOM 757 O O . TYR A 1 96 ? 17.316 14.169 -25.046 1.00 79.50 96 TYR A O 1
ATOM 765 N N . TYR A 1 97 ? 17.319 15.776 -23.462 1.00 83.56 97 TYR A N 1
ATOM 766 C CA . TYR A 1 97 ? 15.891 16.051 -23.483 1.00 83.56 97 TYR A CA 1
ATOM 767 C C . TYR A 1 97 ? 15.598 17.490 -23.910 1.00 83.56 97 TYR A C 1
ATOM 769 O O . TYR A 1 97 ? 16.412 18.398 -23.734 1.00 83.56 97 TYR A O 1
ATOM 777 N N . THR A 1 98 ? 14.437 17.686 -24.524 1.00 86.38 98 THR A N 1
ATOM 778 C CA . THR A 1 98 ? 13.851 19.001 -24.779 1.00 86.38 98 THR A CA 1
ATOM 779 C C . THR A 1 98 ? 13.289 19.584 -23.480 1.00 86.38 98 THR A C 1
ATOM 781 O O . THR A 1 98 ? 13.207 18.903 -22.457 1.00 86.38 98 THR A O 1
ATOM 784 N N . GLU A 1 99 ? 12.878 20.854 -23.510 1.00 85.88 99 GLU A N 1
ATOM 785 C CA . GLU A 1 99 ? 12.214 21.499 -22.365 1.00 85.88 99 GLU A CA 1
ATOM 786 C C . GLU A 1 99 ? 10.918 20.776 -21.953 1.00 85.88 99 GLU A C 1
ATOM 788 O O . GLU A 1 99 ? 10.558 20.791 -20.779 1.00 85.88 99 GLU A O 1
ATOM 793 N N . ASP A 1 100 ? 10.271 20.087 -22.897 1.00 85.00 100 ASP A N 1
ATOM 794 C CA . ASP A 1 100 ? 9.051 19.304 -22.679 1.00 85.00 100 ASP A CA 1
ATOM 795 C C . ASP A 1 100 ? 9.324 17.902 -22.096 1.00 85.00 100 ASP A C 1
ATOM 797 O O . ASP A 1 100 ? 8.393 17.133 -21.862 1.00 85.00 100 ASP A O 1
ATOM 801 N N . GLY A 1 101 ? 10.593 17.548 -21.856 1.00 81.00 101 GLY A N 1
ATOM 802 C CA . GLY A 1 101 ? 10.983 16.237 -21.331 1.00 81.00 101 GLY A CA 1
ATOM 803 C C . GLY A 1 101 ? 11.003 15.119 -22.378 1.00 81.00 101 GLY A C 1
ATOM 804 O O . GLY A 1 101 ? 11.110 13.949 -22.019 1.00 81.00 101 GLY A O 1
ATOM 805 N N . GLU A 1 102 ? 10.933 15.450 -23.670 1.00 83.31 102 GLU A N 1
ATOM 806 C CA . GLU A 1 102 ? 11.061 14.479 -24.762 1.00 83.31 102 GLU A CA 1
ATOM 807 C C . GLU A 1 102 ? 12.524 14.290 -25.160 1.00 83.31 102 GLU A C 1
ATOM 809 O O . GLU A 1 102 ? 13.311 15.234 -25.130 1.00 83.31 102 GLU A O 1
ATOM 814 N N . MET A 1 103 ? 12.915 13.084 -25.575 1.00 85.19 103 MET A N 1
ATOM 815 C CA . MET A 1 103 ? 14.284 12.856 -26.035 1.00 85.19 103 MET A CA 1
ATOM 816 C C . MET A 1 103 ? 14.580 13.700 -27.287 1.00 85.19 103 MET A C 1
ATOM 818 O O . MET A 1 103 ? 13.872 13.647 -28.292 1.00 85.19 103 MET A O 1
ATOM 822 N N . SER A 1 104 ? 15.687 14.438 -27.258 1.00 88.38 104 SER A N 1
ATOM 823 C CA . SER A 1 104 ? 16.157 15.257 -28.369 1.00 88.38 104 SER A CA 1
ATOM 824 C C . SER A 1 104 ? 16.399 14.411 -29.620 1.00 88.38 104 SER A C 1
ATOM 826 O O . SER A 1 104 ? 17.170 13.444 -29.610 1.00 88.38 104 SER A O 1
ATOM 828 N N . ALA A 1 105 ? 15.801 14.823 -30.741 1.00 86.69 105 ALA A N 1
ATOM 829 C CA . ALA A 1 105 ? 15.922 14.128 -32.021 1.00 86.69 105 ALA A CA 1
ATOM 830 C C . ALA A 1 105 ? 17.384 13.957 -32.474 1.00 86.69 105 ALA A C 1
ATOM 832 O O . ALA A 1 105 ? 17.744 12.928 -33.047 1.00 86.69 105 ALA A O 1
ATOM 833 N N . SER A 1 106 ? 18.254 14.936 -32.192 1.00 86.19 106 SER A N 1
ATOM 834 C CA . SER A 1 106 ? 19.678 14.855 -32.543 1.00 86.19 106 SER A CA 1
ATOM 835 C C . SER A 1 106 ? 20.404 13.763 -31.756 1.00 86.19 106 SER A C 1
ATOM 837 O O . SER A 1 106 ? 21.281 13.087 -32.301 1.00 86.19 106 SER A O 1
ATOM 839 N N . PHE A 1 107 ? 20.007 13.551 -30.502 1.00 85.62 107 PHE A N 1
ATOM 840 C CA . PHE A 1 107 ? 20.578 12.527 -29.645 1.00 85.62 107 PHE A CA 1
ATOM 841 C C . PHE A 1 107 ? 20.064 11.130 -30.011 1.00 85.62 107 PHE A C 1
ATOM 843 O O . PHE A 1 107 ? 20.869 10.221 -30.227 1.00 85.62 107 PHE A O 1
ATOM 850 N N . GLY A 1 108 ? 18.746 10.976 -30.187 1.00 86.00 108 GLY A N 1
ATOM 851 C CA . GLY A 1 108 ? 18.154 9.728 -30.677 1.00 86.00 108 GLY A CA 1
ATOM 852 C C . GLY A 1 108 ? 18.784 9.288 -32.003 1.00 86.00 108 GLY A C 1
ATOM 853 O O . GLY A 1 108 ? 19.193 8.137 -32.158 1.00 86.00 108 GLY A O 1
ATOM 854 N N . MET A 1 109 ? 18.996 10.233 -32.925 1.00 88.62 109 MET A N 1
ATOM 855 C CA . MET A 1 109 ? 19.697 9.979 -34.184 1.00 88.62 109 MET A CA 1
ATOM 856 C C . MET A 1 109 ? 21.145 9.508 -33.972 1.00 88.62 109 MET A C 1
ATOM 858 O O . MET A 1 109 ? 21.585 8.556 -34.619 1.00 88.62 109 MET A O 1
ATOM 862 N N . ALA A 1 110 ? 21.894 10.123 -33.052 1.00 88.94 110 ALA A N 1
ATOM 863 C CA . ALA A 1 110 ? 23.260 9.705 -32.738 1.00 88.94 110 ALA A CA 1
ATOM 864 C C . ALA A 1 110 ? 23.319 8.268 -32.184 1.00 88.94 110 ALA A C 1
ATOM 866 O O . ALA A 1 110 ? 24.210 7.499 -32.556 1.00 88.94 110 ALA A O 1
ATOM 867 N N . MET A 1 111 ? 22.355 7.869 -31.347 1.00 89.94 111 MET A N 1
ATOM 868 C CA . MET A 1 111 ? 22.247 6.492 -30.852 1.00 89.94 111 MET A CA 1
ATOM 869 C C . MET A 1 111 ? 21.979 5.493 -31.980 1.00 89.94 111 MET A C 1
ATOM 871 O O . MET A 1 111 ? 22.641 4.456 -32.046 1.00 89.94 111 MET A O 1
ATOM 875 N N . LEU A 1 112 ? 21.055 5.814 -32.890 1.00 91.31 112 LEU A N 1
ATOM 876 C CA . LEU A 1 112 ? 20.731 4.961 -34.037 1.00 91.31 112 LEU A CA 1
ATOM 877 C C . LEU A 1 112 ? 21.916 4.818 -35.003 1.00 91.31 112 LEU A C 1
ATOM 879 O O . LEU A 1 112 ? 22.191 3.719 -35.486 1.00 91.31 112 LEU A O 1
ATOM 883 N N . ILE A 1 113 ? 22.679 5.892 -35.229 1.00 90.19 113 ILE A N 1
ATOM 884 C CA . ILE A 1 113 ? 23.922 5.843 -36.013 1.00 90.19 113 ILE A CA 1
ATOM 885 C C . ILE A 1 113 ? 24.945 4.923 -35.335 1.00 90.19 113 ILE A C 1
ATOM 887 O O . ILE A 1 113 ? 25.480 4.012 -35.971 1.00 90.19 113 ILE A O 1
ATOM 891 N N . ASN A 1 114 ? 25.187 5.106 -34.034 1.00 87.19 114 ASN A N 1
ATOM 892 C CA . ASN A 1 114 ? 26.104 4.256 -33.271 1.00 87.19 114 ASN A CA 1
ATOM 893 C C . ASN A 1 114 ? 25.676 2.783 -33.294 1.00 87.19 114 ASN A C 1
ATOM 895 O O . ASN A 1 114 ? 26.519 1.891 -33.387 1.00 87.19 114 ASN A O 1
ATOM 899 N N . PHE A 1 115 ? 24.375 2.516 -33.264 1.00 90.06 115 PHE A N 1
ATOM 900 C CA . PHE A 1 115 ? 23.837 1.173 -33.406 1.00 90.06 115 PHE A CA 1
ATOM 901 C C . PHE A 1 115 ? 24.126 0.574 -34.786 1.00 90.06 115 PHE A C 1
ATOM 903 O O . PHE A 1 115 ? 24.653 -0.534 -34.862 1.00 90.06 115 PHE A O 1
ATOM 910 N N . LEU A 1 116 ? 23.870 1.303 -35.875 1.00 90.44 116 LEU A N 1
ATOM 911 C CA . LEU A 1 116 ? 24.133 0.796 -37.225 1.00 90.44 116 LEU A CA 1
ATOM 912 C C . LEU A 1 116 ? 25.612 0.534 -37.493 1.00 90.44 116 LEU A C 1
ATOM 914 O O . LEU A 1 116 ? 25.954 -0.471 -38.116 1.00 90.44 116 LEU A O 1
ATOM 918 N N . THR A 1 117 ? 26.503 1.374 -36.966 1.00 88.00 117 THR A N 1
ATOM 919 C CA . THR A 1 117 ? 27.953 1.146 -37.094 1.00 88.00 117 THR A CA 1
ATOM 920 C C . THR A 1 117 ? 28.429 -0.136 -36.402 1.00 88.00 117 THR A C 1
ATOM 922 O O . THR A 1 117 ? 29.499 -0.647 -36.736 1.00 88.00 117 THR A O 1
ATOM 925 N N . ALA A 1 118 ? 27.633 -0.717 -35.494 1.00 88.81 118 ALA A N 1
ATOM 926 C CA . ALA A 1 118 ? 27.937 -2.008 -34.885 1.00 88.81 118 ALA A CA 1
ATOM 927 C C . ALA A 1 118 ? 27.772 -3.202 -35.847 1.00 88.81 118 ALA A C 1
ATOM 929 O O . ALA A 1 118 ? 28.234 -4.296 -35.521 1.00 88.81 118 ALA A O 1
ATOM 930 N N . PHE A 1 119 ? 27.173 -2.999 -37.026 1.00 90.19 119 PHE A N 1
ATOM 931 C CA . PHE A 1 119 ? 26.959 -4.020 -38.054 1.00 90.19 119 PHE A CA 1
ATOM 932 C C . PHE A 1 119 ? 27.720 -3.671 -39.348 1.00 90.19 119 PHE A C 1
ATOM 934 O O . PHE A 1 119 ? 27.114 -3.282 -40.353 1.00 90.19 119 PHE A O 1
ATOM 941 N N . PRO A 1 120 ? 29.058 -3.818 -39.365 1.00 81.38 120 PRO A N 1
ATOM 942 C CA . PRO A 1 120 ? 29.904 -3.352 -40.468 1.00 81.38 120 PRO A CA 1
ATOM 943 C C . PRO A 1 120 ? 29.686 -4.109 -41.786 1.00 81.38 120 PRO A C 1
ATOM 945 O O . PRO A 1 120 ? 30.054 -3.618 -42.845 1.00 81.38 120 PRO A O 1
ATOM 948 N N . THR A 1 121 ? 29.094 -5.303 -41.737 1.00 81.19 121 THR A N 1
ATOM 949 C CA . THR A 1 121 ? 28.788 -6.139 -42.910 1.00 81.19 121 THR A CA 1
ATOM 950 C C . THR A 1 121 ? 27.406 -5.865 -43.500 1.00 81.19 121 THR A C 1
ATOM 952 O O . THR A 1 121 ? 26.936 -6.614 -44.358 1.00 81.19 121 THR A O 1
ATOM 955 N N . SER A 1 122 ? 26.716 -4.829 -43.024 1.00 76.75 122 SER A N 1
ATOM 956 C CA . SER A 1 122 ? 25.371 -4.521 -43.478 1.00 76.75 122 SER A CA 1
ATOM 957 C C . SER A 1 122 ? 25.380 -3.891 -44.867 1.00 76.75 122 SER A C 1
ATOM 959 O O . SER A 1 122 ? 25.832 -2.770 -45.076 1.00 76.75 122 SER A O 1
ATOM 961 N N . ASN A 1 123 ? 24.843 -4.621 -45.841 1.00 79.44 123 ASN A N 1
ATOM 962 C CA . ASN A 1 123 ? 24.605 -4.103 -47.186 1.00 79.44 123 ASN A CA 1
ATOM 963 C C . ASN A 1 123 ? 23.283 -3.323 -47.218 1.00 79.44 123 ASN A C 1
ATOM 965 O O . ASN A 1 123 ? 22.380 -3.675 -47.975 1.00 79.44 123 ASN A O 1
ATOM 969 N N . VAL A 1 124 ? 23.135 -2.307 -46.360 1.00 84.44 124 VAL A N 1
ATOM 970 C CA . VAL A 1 124 ? 21.968 -1.415 -46.409 1.00 84.44 124 VAL A CA 1
ATOM 971 C C . VAL A 1 124 ? 22.066 -0.606 -47.710 1.00 84.44 124 VAL A C 1
ATOM 973 O O . VAL A 1 124 ? 23.032 0.142 -47.858 1.00 84.44 124 VAL A O 1
ATOM 976 N N . PRO A 1 125 ? 21.124 -0.747 -48.667 1.00 82.50 125 PRO A N 1
ATOM 977 C CA . PRO A 1 125 ? 21.264 -0.139 -49.995 1.00 82.50 125 PRO A CA 1
ATOM 978 C C . PRO A 1 125 ? 21.310 1.395 -49.978 1.00 82.50 125 PRO A C 1
ATOM 980 O O . PRO A 1 125 ? 21.992 1.993 -50.805 1.00 82.50 125 PRO A O 1
ATOM 983 N N . ASP A 1 126 ? 20.607 2.018 -49.029 1.00 90.12 126 ASP A N 1
ATOM 984 C CA . ASP A 1 126 ? 20.584 3.468 -48.806 1.00 90.12 126 ASP A CA 1
ATOM 985 C C . ASP A 1 126 ? 20.589 3.755 -47.289 1.00 90.12 126 ASP A C 1
ATOM 987 O O . ASP A 1 126 ? 19.526 3.844 -46.663 1.00 90.12 126 ASP A O 1
ATOM 991 N N . PRO A 1 127 ? 21.777 3.825 -46.654 1.00 86.38 127 PRO A N 1
ATOM 992 C CA . PRO A 1 127 ? 21.883 4.060 -45.217 1.00 86.38 127 PRO A CA 1
ATOM 993 C C . PRO A 1 127 ? 21.261 5.389 -44.752 1.00 86.38 127 PRO A C 1
ATOM 995 O O . PRO A 1 127 ? 20.597 5.372 -43.715 1.00 86.38 127 PRO A O 1
ATOM 998 N N . PRO A 1 128 ? 21.408 6.524 -45.474 1.00 89.56 128 PRO A N 1
ATOM 999 C CA . PRO A 1 128 ? 20.706 7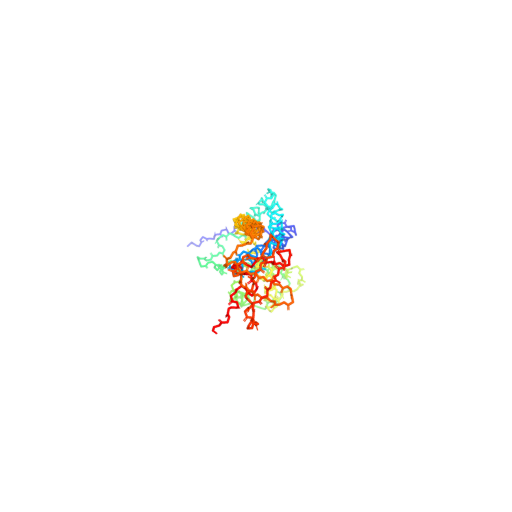.764 -45.139 1.00 89.56 128 PRO A CA 1
ATOM 1000 C C . PRO A 1 128 ? 19.180 7.632 -45.110 1.00 89.56 128 PRO A C 1
ATOM 1002 O O . PRO A 1 128 ? 18.556 8.083 -44.149 1.00 89.56 128 PRO A O 1
ATOM 1005 N N . LEU A 1 129 ? 18.573 7.006 -46.126 1.00 90.69 129 LEU A N 1
ATOM 1006 C CA . LEU A 1 129 ? 17.122 6.804 -46.158 1.00 90.69 129 LEU A CA 1
ATOM 1007 C C . LEU A 1 129 ? 16.665 5.859 -45.043 1.00 90.69 129 LEU A C 1
ATOM 1009 O O . LEU A 1 129 ? 15.679 6.145 -44.366 1.00 90.69 129 LEU A O 1
ATOM 1013 N N . PHE A 1 130 ? 17.397 4.765 -44.818 1.00 89.12 130 PHE A N 1
ATOM 1014 C CA . PHE A 1 130 ? 17.090 3.822 -43.744 1.00 89.12 130 PHE A CA 1
ATOM 1015 C C . PHE A 1 130 ? 17.155 4.490 -42.367 1.00 89.12 130 PHE A C 1
ATOM 1017 O O . PHE A 1 130 ? 16.226 4.349 -41.580 1.00 89.12 130 PHE A O 1
ATOM 1024 N N . LEU A 1 131 ? 18.211 5.263 -42.092 1.00 90.69 131 LEU A N 1
ATOM 1025 C CA . LEU A 1 131 ? 18.349 6.021 -40.847 1.00 90.69 131 LEU A CA 1
ATOM 1026 C C . LEU A 1 131 ? 17.228 7.040 -40.659 1.00 90.69 131 LEU A C 1
ATOM 1028 O O . LEU A 1 131 ? 16.736 7.180 -39.545 1.00 90.69 131 LEU A O 1
ATOM 1032 N N . LYS A 1 132 ? 16.811 7.724 -41.730 1.00 91.88 132 LYS A N 1
ATOM 1033 C CA . LYS A 1 132 ? 15.688 8.661 -41.678 1.00 91.88 132 LYS A CA 1
ATOM 1034 C C . LYS A 1 132 ? 14.402 7.950 -41.250 1.00 91.88 132 LYS A C 1
ATOM 1036 O O . LYS A 1 132 ? 13.805 8.361 -40.262 1.00 91.88 132 LYS A O 1
ATOM 1041 N N . ILE A 1 133 ? 14.038 6.859 -41.927 1.00 93.06 133 ILE A N 1
ATOM 1042 C CA . ILE A 1 133 ? 12.846 6.061 -41.588 1.00 93.06 133 ILE A CA 1
ATOM 1043 C C . ILE A 1 133 ? 12.944 5.550 -40.148 1.00 93.06 133 ILE A C 1
ATOM 1045 O O . ILE A 1 133 ? 12.009 5.692 -39.371 1.00 93.06 133 ILE A O 1
ATOM 1049 N N . LEU A 1 134 ? 14.103 5.011 -39.763 1.00 93.00 134 LEU A N 1
ATOM 1050 C CA . LEU A 1 134 ? 14.339 4.512 -38.412 1.00 93.00 134 LEU A CA 1
ATOM 1051 C C . LEU A 1 134 ? 14.153 5.610 -37.358 1.00 93.00 134 LEU A C 1
ATOM 1053 O O . LEU A 1 134 ? 13.534 5.371 -36.328 1.00 93.00 134 LEU A O 1
ATOM 1057 N N . SER A 1 135 ? 14.672 6.811 -37.619 1.00 93.06 135 SER A N 1
ATOM 1058 C CA . SER A 1 135 ? 14.549 7.952 -36.712 1.00 93.06 135 SER A CA 1
ATOM 1059 C C . SER A 1 135 ? 13.122 8.486 -36.615 1.00 93.06 135 SER A C 1
ATOM 1061 O O . SER A 1 135 ? 12.706 8.859 -35.524 1.00 93.06 135 SER A O 1
ATOM 1063 N N . GLU A 1 136 ? 12.365 8.487 -37.716 1.00 93.62 136 GLU A N 1
ATOM 1064 C CA . GLU A 1 136 ? 10.959 8.905 -37.735 1.00 93.62 136 GLU A CA 1
ATOM 1065 C C . GLU A 1 136 ? 10.098 7.927 -36.926 1.00 93.62 136 GLU A C 1
ATOM 1067 O O . GLU A 1 136 ? 9.323 8.350 -36.075 1.00 93.62 136 GLU A O 1
ATOM 1072 N N . GLU A 1 137 ? 10.294 6.623 -37.119 1.00 95.62 137 GLU A N 1
ATOM 1073 C CA . GLU A 1 137 ? 9.521 5.570 -36.449 1.00 95.62 137 GLU A CA 1
ATOM 1074 C C . GLU A 1 137 ? 9.863 5.441 -34.959 1.00 95.62 137 GLU A C 1
ATOM 1076 O O . GLU A 1 137 ? 8.975 5.301 -34.119 1.00 95.62 137 GLU A O 1
ATOM 1081 N N . VAL A 1 138 ? 11.149 5.533 -34.602 1.00 93.25 138 VAL A N 1
ATOM 1082 C CA . VAL A 1 138 ? 11.577 5.562 -33.194 1.00 93.25 138 VAL A CA 1
ATOM 1083 C C . VAL A 1 138 ? 11.144 6.872 -32.534 1.00 93.25 138 VAL A C 1
ATOM 1085 O O . VAL A 1 138 ? 10.650 6.851 -31.412 1.00 93.25 138 VAL A O 1
ATOM 1088 N N . GLY A 1 139 ? 11.278 8.005 -33.228 1.00 89.88 139 GLY A N 1
ATOM 1089 C CA . GLY A 1 139 ? 10.858 9.314 -32.729 1.00 89.88 139 GLY A CA 1
ATOM 1090 C C . GLY A 1 139 ? 9.353 9.395 -32.480 1.00 89.88 139 GLY A C 1
ATOM 1091 O O . GLY A 1 139 ? 8.941 9.924 -31.454 1.00 89.88 139 GLY A O 1
ATOM 1092 N N . ALA A 1 140 ? 8.535 8.794 -33.350 1.00 91.75 140 ALA A N 1
ATOM 1093 C CA . ALA A 1 140 ? 7.081 8.740 -33.191 1.00 91.75 140 ALA A CA 1
ATOM 1094 C C . ALA A 1 140 ? 6.624 8.000 -31.922 1.00 91.75 140 ALA A C 1
ATOM 1096 O O . ALA A 1 140 ? 5.499 8.208 -31.471 1.00 91.75 140 ALA A O 1
ATOM 1097 N N . ARG A 1 141 ? 7.475 7.146 -31.342 1.00 90.69 141 ARG A N 1
ATOM 1098 C CA . ARG A 1 141 ? 7.199 6.465 -30.071 1.00 90.69 141 ARG A CA 1
ATOM 1099 C C . ARG A 1 141 ? 7.649 7.240 -28.838 1.00 90.69 141 ARG A C 1
ATOM 1101 O O . ARG A 1 141 ? 7.216 6.896 -27.747 1.00 90.69 141 ARG A O 1
ATOM 1108 N N . ALA A 1 142 ? 8.492 8.259 -29.011 1.00 89.81 142 ALA A N 1
ATOM 1109 C CA . ALA A 1 142 ? 9.076 9.042 -27.924 1.00 89.81 142 ALA A CA 1
ATOM 1110 C C . ALA A 1 142 ? 9.645 8.174 -26.771 1.00 89.81 142 ALA A C 1
ATOM 1112 O O . ALA A 1 142 ? 9.290 8.386 -25.609 1.00 89.81 142 ALA A O 1
ATOM 1113 N N . PRO A 1 143 ? 10.519 7.185 -27.055 1.00 90.94 143 PRO A N 1
ATOM 1114 C CA . PRO A 1 143 ? 11.060 6.319 -26.016 1.00 90.94 143 PRO A CA 1
ATOM 1115 C C . PRO A 1 143 ? 11.917 7.113 -25.031 1.00 90.94 143 PRO A C 1
ATOM 1117 O O . PRO A 1 143 ? 12.660 8.020 -25.419 1.00 90.94 143 PRO A O 1
ATOM 1120 N N . ASN A 1 144 ? 11.909 6.695 -23.764 1.00 87.94 144 ASN A N 1
ATOM 1121 C CA . ASN A 1 144 ? 12.918 7.164 -22.819 1.00 87.94 144 ASN A CA 1
ATOM 1122 C C . ASN A 1 144 ? 14.311 6.628 -23.196 1.00 87.94 144 ASN A C 1
ATOM 1124 O O . ASN A 1 144 ? 14.459 5.571 -23.827 1.00 87.94 144 ASN A O 1
ATOM 1128 N N . TRP A 1 145 ? 15.349 7.350 -22.770 1.00 88.06 145 TRP A N 1
ATOM 1129 C CA . TRP A 1 145 ? 16.737 7.027 -23.091 1.00 88.06 145 TRP A CA 1
ATOM 1130 C C . TRP A 1 145 ? 17.130 5.598 -22.697 1.00 88.06 145 TRP A C 1
ATOM 1132 O O . TRP A 1 145 ? 17.793 4.893 -23.467 1.00 88.06 145 TRP A O 1
ATOM 1142 N N . PHE A 1 146 ? 16.711 5.151 -21.509 1.00 87.00 146 PHE A N 1
ATOM 1143 C CA . PHE A 1 146 ? 17.086 3.844 -20.973 1.00 87.00 146 PHE A CA 1
ATOM 1144 C C . PHE A 1 146 ? 16.543 2.703 -21.832 1.00 87.00 146 PHE A C 1
ATOM 1146 O O . PHE A 1 146 ? 17.291 1.778 -22.165 1.00 87.00 146 PHE A O 1
ATOM 1153 N N . ALA A 1 147 ? 15.276 2.797 -22.233 1.00 91.69 147 ALA A N 1
ATOM 1154 C CA . ALA A 1 147 ? 14.613 1.816 -23.076 1.00 91.69 147 ALA A CA 1
ATOM 1155 C C . ALA A 1 147 ? 15.261 1.731 -24.460 1.00 91.69 147 ALA A C 1
ATOM 1157 O O . ALA A 1 147 ? 15.622 0.637 -24.904 1.00 91.69 147 ALA A O 1
ATOM 1158 N N . LEU A 1 148 ? 15.499 2.878 -25.109 1.00 92.56 148 LEU A N 1
ATOM 1159 C CA . LEU A 1 148 ? 16.157 2.905 -26.415 1.00 92.56 148 LEU A CA 1
ATOM 1160 C C . LEU A 1 148 ? 17.578 2.340 -26.334 1.00 92.56 148 LEU A C 1
ATOM 1162 O O . LEU A 1 148 ? 17.953 1.472 -27.123 1.00 92.56 148 LEU A O 1
ATOM 1166 N N . ASN A 1 149 ? 18.372 2.769 -25.353 1.00 89.69 149 ASN A N 1
ATOM 1167 C CA . ASN A 1 149 ? 19.739 2.283 -25.184 1.00 89.69 149 ASN A CA 1
ATOM 1168 C C . ASN A 1 149 ? 19.775 0.769 -24.924 1.00 89.69 149 ASN A C 1
ATOM 1170 O O . ASN A 1 149 ? 20.576 0.050 -25.526 1.00 89.69 149 ASN A O 1
ATOM 1174 N N . ALA A 1 150 ? 18.896 0.268 -24.054 1.00 90.00 150 ALA A N 1
ATOM 1175 C CA . ALA A 1 150 ? 18.808 -1.152 -23.742 1.00 90.00 150 ALA A CA 1
ATOM 1176 C C . ALA A 1 150 ? 18.387 -1.983 -24.959 1.00 90.00 150 ALA A C 1
ATOM 1178 O O . ALA A 1 150 ? 19.014 -3.012 -25.226 1.00 90.00 150 ALA A O 1
ATOM 1179 N N . ALA A 1 151 ? 17.418 -1.508 -25.746 1.00 94.00 151 ALA A N 1
ATOM 1180 C CA . ALA A 1 151 ? 16.969 -2.188 -26.956 1.00 94.00 151 ALA A CA 1
ATOM 1181 C C . ALA A 1 151 ? 18.091 -2.294 -27.998 1.00 94.00 151 ALA A C 1
ATOM 1183 O O . ALA A 1 151 ? 18.384 -3.384 -28.500 1.00 94.00 151 ALA A O 1
ATOM 1184 N N . LEU A 1 152 ? 18.794 -1.188 -28.262 1.00 93.38 152 LEU A N 1
ATOM 1185 C CA . LEU A 1 152 ? 19.917 -1.162 -29.204 1.00 93.38 152 LEU A CA 1
ATOM 1186 C C . LEU A 1 152 ? 21.079 -2.050 -28.729 1.00 93.38 152 LEU A C 1
ATOM 1188 O O . LEU A 1 152 ? 21.674 -2.781 -29.526 1.00 93.38 152 LEU A O 1
ATOM 1192 N N . LEU A 1 153 ? 21.394 -2.041 -27.428 1.00 89.75 153 LEU A N 1
ATOM 1193 C CA . LEU A 1 153 ? 22.417 -2.915 -26.843 1.00 89.75 153 LEU A CA 1
ATOM 1194 C C . LEU A 1 153 ? 22.029 -4.395 -26.904 1.00 89.75 153 LEU A C 1
ATOM 1196 O O . LEU A 1 153 ? 22.895 -5.234 -27.168 1.00 89.75 153 LEU A O 1
ATOM 1200 N N . HIS A 1 154 ? 20.760 -4.724 -26.655 1.00 91.94 154 HIS A N 1
ATOM 1201 C CA . HIS A 1 154 ? 20.241 -6.083 -26.761 1.00 91.94 154 HIS A CA 1
ATOM 1202 C C . HIS A 1 154 ? 20.430 -6.604 -28.183 1.00 91.94 154 HIS A C 1
ATOM 1204 O O . HIS A 1 154 ? 21.118 -7.604 -28.391 1.00 91.94 154 HIS A O 1
ATOM 1210 N N . LEU A 1 155 ? 19.914 -5.864 -29.163 1.00 94.19 155 LEU A N 1
ATOM 1211 C CA . LEU A 1 155 ? 19.990 -6.220 -30.575 1.00 94.19 155 LEU A CA 1
ATOM 1212 C C . LEU A 1 155 ? 21.426 -6.348 -31.070 1.00 94.19 155 LEU A C 1
ATOM 1214 O O . LEU A 1 155 ? 21.747 -7.305 -31.769 1.00 94.19 155 LEU A O 1
ATOM 1218 N N . ARG A 1 156 ? 22.320 -5.448 -30.651 1.00 91.50 156 ARG A N 1
ATOM 1219 C CA . ARG A 1 156 ? 23.749 -5.532 -30.977 1.00 91.50 156 ARG A CA 1
ATOM 1220 C C . ARG A 1 156 ? 24.401 -6.825 -30.477 1.00 91.50 156 ARG A C 1
ATOM 1222 O O . ARG A 1 156 ? 25.351 -7.304 -31.089 1.00 91.50 156 ARG A O 1
ATOM 1229 N N . ARG A 1 157 ? 23.949 -7.371 -29.346 1.00 89.69 157 ARG A N 1
ATOM 1230 C CA . ARG A 1 157 ? 24.509 -8.598 -28.752 1.00 89.69 157 ARG A CA 1
ATOM 1231 C C . ARG A 1 157 ? 23.902 -9.870 -29.334 1.00 89.69 157 ARG A C 1
ATOM 1233 O O . ARG A 1 157 ? 24.579 -10.895 -29.355 1.00 89.69 157 ARG A O 1
ATOM 1240 N N . THR A 1 158 ? 22.640 -9.824 -29.750 1.00 93.69 158 THR A N 1
ATOM 1241 C CA . THR A 1 158 ? 21.881 -11.011 -30.167 1.00 93.69 158 THR A CA 1
ATOM 1242 C C . THR A 1 158 ? 21.794 -11.172 -31.681 1.00 93.69 158 THR A C 1
ATOM 1244 O O . THR A 1 158 ? 21.699 -12.300 -32.169 1.00 93.69 158 THR A O 1
ATOM 1247 N N . SER A 1 159 ? 21.871 -10.076 -32.434 1.00 93.25 159 SER A N 1
ATOM 1248 C CA . SER A 1 159 ? 21.679 -10.077 -33.884 1.00 93.25 159 SER A CA 1
ATOM 1249 C C . SER A 1 159 ? 23.010 -10.200 -34.619 1.00 93.25 159 SER A C 1
ATOM 1251 O O . SER A 1 159 ? 23.990 -9.538 -34.291 1.00 93.25 159 SER A O 1
ATOM 1253 N N . LYS A 1 160 ? 23.049 -11.057 -35.646 1.00 90.88 160 LYS A N 1
ATOM 1254 C CA . LYS A 1 160 ? 24.218 -11.203 -36.538 1.00 90.88 160 LYS A CA 1
ATOM 1255 C C . LYS A 1 160 ? 24.199 -10.219 -37.710 1.00 90.88 160 LYS A C 1
ATOM 1257 O O . LYS A 1 160 ? 25.248 -9.914 -38.268 1.00 90.88 160 LYS A O 1
ATOM 1262 N N . PHE A 1 161 ? 23.009 -9.767 -38.088 1.00 91.88 161 PHE A N 1
ATOM 1263 C CA . PHE A 1 161 ? 22.750 -8.828 -39.175 1.00 91.88 161 PHE A CA 1
ATOM 1264 C C . PHE A 1 161 ? 22.056 -7.586 -38.614 1.00 91.88 161 PHE A C 1
ATOM 1266 O O . PHE A 1 161 ? 21.594 -7.622 -37.473 1.00 91.88 161 PHE A O 1
ATOM 1273 N N . VAL A 1 162 ? 21.979 -6.511 -39.408 1.00 92.38 162 VAL A N 1
ATOM 1274 C CA . VAL A 1 162 ? 21.181 -5.331 -39.038 1.00 92.38 162 VAL A CA 1
ATOM 1275 C C . VAL A 1 162 ? 19.734 -5.767 -38.839 1.00 92.38 162 VAL A C 1
ATOM 1277 O O . VAL A 1 162 ? 19.158 -6.323 -39.778 1.00 92.38 162 VAL A O 1
ATOM 1280 N N . PRO A 1 163 ? 19.159 -5.533 -37.650 1.00 92.69 163 PRO A N 1
ATOM 1281 C CA . PRO A 1 163 ? 17.768 -5.855 -37.399 1.00 92.69 163 PRO A CA 1
ATOM 1282 C C . PRO A 1 163 ? 16.846 -5.060 -38.305 1.00 92.69 163 PRO A C 1
ATOM 1284 O O . PRO A 1 163 ? 17.108 -3.906 -38.658 1.00 92.69 163 PRO A O 1
ATOM 1287 N N . THR A 1 164 ? 15.739 -5.687 -38.658 1.00 93.44 164 THR A N 1
ATOM 1288 C CA . THR A 1 164 ? 14.631 -5.010 -39.315 1.00 93.44 164 THR A CA 1
ATOM 1289 C C . THR A 1 164 ? 14.042 -3.939 -38.396 1.00 93.44 164 THR A C 1
ATOM 1291 O O . THR A 1 164 ? 14.176 -3.992 -37.172 1.00 93.44 164 THR A O 1
ATOM 1294 N N . LEU A 1 165 ? 13.331 -2.978 -38.989 1.00 93.50 165 LEU A N 1
ATOM 1295 C CA . LEU A 1 165 ? 12.572 -1.990 -38.224 1.00 93.50 165 LEU A CA 1
ATOM 1296 C C . LEU A 1 165 ? 11.607 -2.673 -37.235 1.00 93.50 165 LEU A C 1
ATOM 1298 O O . LEU A 1 165 ? 11.546 -2.268 -36.081 1.00 93.50 165 LEU A O 1
ATOM 1302 N N . SER A 1 166 ? 10.921 -3.746 -37.651 1.00 95.88 166 SER A N 1
ATOM 1303 C CA . SER A 1 166 ? 10.002 -4.501 -36.782 1.00 95.88 166 SER A CA 1
ATOM 1304 C C . SER A 1 166 ? 10.714 -5.093 -35.566 1.00 95.88 166 SER A C 1
ATOM 1306 O O . SER A 1 166 ? 10.250 -4.920 -34.446 1.00 95.88 166 SER A O 1
ATOM 1308 N N . GLU A 1 167 ? 11.871 -5.734 -35.762 1.00 96.62 167 GLU A N 1
ATOM 1309 C CA . GLU A 1 167 ? 12.658 -6.301 -34.656 1.00 96.62 167 GLU A CA 1
ATOM 1310 C C . GLU A 1 167 ? 13.148 -5.218 -33.687 1.00 96.62 167 GLU A C 1
ATOM 1312 O O . GLU A 1 167 ? 13.179 -5.446 -32.473 1.00 96.62 167 GLU A O 1
ATOM 1317 N N . LEU A 1 168 ? 13.507 -4.033 -34.203 1.00 95.94 168 LEU A N 1
ATOM 1318 C CA . LEU A 1 168 ? 13.848 -2.896 -33.354 1.00 95.94 168 LEU A CA 1
ATOM 1319 C C . LEU A 1 168 ? 12.651 -2.444 -32.521 1.00 95.94 168 LEU A C 1
ATOM 1321 O O . LEU A 1 168 ? 12.782 -2.345 -31.304 1.00 95.94 168 LEU A O 1
ATOM 1325 N N . LEU A 1 169 ? 11.507 -2.196 -33.157 1.00 96.31 169 LEU A N 1
ATOM 1326 C CA . LEU A 1 169 ? 10.308 -1.703 -32.480 1.00 96.31 169 LEU A CA 1
ATOM 1327 C C . LEU A 1 169 ? 9.773 -2.712 -31.451 1.00 96.31 169 LEU A C 1
ATOM 1329 O O . LEU A 1 169 ? 9.443 -2.323 -30.336 1.00 96.31 169 LEU A O 1
ATOM 1333 N N . GLU A 1 170 ? 9.773 -4.010 -31.763 1.00 97.31 170 GLU A N 1
ATOM 1334 C CA . GLU A 1 170 ? 9.385 -5.065 -30.814 1.00 97.31 170 GLU A CA 1
ATOM 1335 C C . GLU A 1 170 ? 10.332 -5.157 -29.612 1.00 97.31 170 GLU A C 1
ATOM 1337 O O . GLU A 1 170 ? 9.907 -5.412 -28.480 1.00 97.31 170 GLU A O 1
ATOM 1342 N N . THR A 1 171 ? 11.635 -4.977 -29.842 1.00 96.56 171 THR A N 1
ATOM 1343 C CA . THR A 1 171 ? 12.615 -4.963 -28.750 1.00 96.56 171 THR A CA 1
ATOM 1344 C C . THR A 1 171 ? 12.460 -3.699 -27.912 1.00 96.56 171 THR A C 1
ATOM 1346 O O . THR A 1 171 ? 12.532 -3.778 -26.687 1.00 96.56 171 THR A O 1
ATOM 1349 N N . LEU A 1 172 ? 12.194 -2.558 -28.549 1.00 95.94 172 LEU A N 1
ATOM 1350 C CA . LEU A 1 172 ? 11.927 -1.296 -27.873 1.00 95.94 172 LEU A CA 1
ATOM 1351 C C . LEU A 1 172 ? 10.685 -1.399 -26.980 1.00 95.94 172 LEU A C 1
ATOM 1353 O O . LEU A 1 172 ? 10.797 -1.108 -25.798 1.00 95.94 172 LEU A O 1
ATOM 1357 N N . ASP A 1 173 ? 9.568 -1.940 -27.479 1.00 96.31 173 ASP A N 1
ATOM 1358 C CA . ASP A 1 173 ? 8.345 -2.181 -26.689 1.00 96.31 173 ASP A CA 1
ATOM 1359 C C . ASP A 1 173 ? 8.604 -3.019 -25.432 1.00 96.31 173 ASP A C 1
ATOM 1361 O O . ASP A 1 173 ? 7.989 -2.833 -24.377 1.00 96.31 173 ASP A O 1
ATOM 1365 N N . ARG A 1 174 ? 9.488 -4.014 -25.550 1.00 96.31 174 ARG A N 1
ATOM 1366 C CA . ARG A 1 174 ? 9.856 -4.872 -24.426 1.00 96.31 174 ARG A CA 1
ATOM 1367 C C . ARG A 1 174 ? 10.663 -4.098 -23.393 1.00 96.31 174 ARG A C 1
ATOM 1369 O O . ARG A 1 174 ? 10.365 -4.196 -22.205 1.00 96.31 174 ARG A O 1
ATOM 1376 N N . GLU A 1 175 ? 11.683 -3.373 -23.836 1.00 93.56 175 GLU A N 1
ATOM 1377 C CA . GLU A 1 175 ? 12.571 -2.627 -22.947 1.00 93.56 175 GLU A CA 1
ATOM 1378 C C . GLU A 1 175 ? 11.871 -1.411 -22.329 1.00 93.56 175 GLU A C 1
ATOM 1380 O O . GLU A 1 175 ? 12.113 -1.127 -21.162 1.00 93.56 175 GLU A O 1
ATOM 1385 N N . GLU A 1 176 ? 10.944 -0.757 -23.033 1.00 93.56 176 GLU A N 1
ATOM 1386 C CA . GLU A 1 176 ? 10.096 0.303 -22.475 1.00 93.56 176 GLU A CA 1
ATOM 1387 C C . GLU A 1 176 ? 9.312 -0.198 -21.269 1.00 93.56 176 GLU A C 1
ATOM 1389 O O . GLU A 1 176 ? 9.422 0.379 -20.196 1.00 93.56 176 GLU A O 1
ATOM 1394 N N . LYS A 1 177 ? 8.614 -1.333 -21.379 1.00 92.38 177 LYS A N 1
ATOM 1395 C CA . LYS A 1 177 ? 7.877 -1.911 -20.240 1.00 92.38 177 LYS A CA 1
ATOM 1396 C C . LYS A 1 177 ? 8.780 -2.213 -19.047 1.00 92.38 177 LYS A C 1
ATOM 1398 O O . LYS A 1 177 ? 8.386 -2.010 -17.902 1.00 92.38 177 LYS A O 1
ATOM 1403 N N . VAL A 1 178 ? 9.983 -2.723 -19.311 1.00 89.00 178 VAL A N 1
ATOM 1404 C CA . VAL A 1 178 ? 10.956 -3.054 -18.263 1.00 89.00 178 VAL A CA 1
ATOM 1405 C C . VAL A 1 178 ? 11.473 -1.787 -17.583 1.00 89.00 178 VAL A C 1
ATOM 1407 O O . VAL A 1 178 ? 11.545 -1.737 -16.356 1.00 89.00 178 VAL A O 1
ATOM 1410 N N . TRP A 1 179 ? 11.839 -0.769 -18.358 1.00 88.38 179 TRP A N 1
ATOM 1411 C CA . TRP A 1 179 ? 12.418 0.460 -17.829 1.00 88.38 179 TRP A CA 1
ATOM 1412 C C . TRP A 1 179 ? 11.387 1.392 -17.212 1.00 88.38 179 TRP A C 1
ATOM 1414 O O . TRP A 1 179 ? 11.674 1.920 -16.146 1.00 88.38 179 TRP A O 1
ATOM 1424 N N . SER A 1 180 ? 10.188 1.521 -17.782 1.00 88.69 180 SER A N 1
ATOM 1425 C CA . SER A 1 180 ? 9.081 2.244 -17.147 1.00 88.69 180 SER A CA 1
ATOM 1426 C C . SER A 1 180 ? 8.807 1.683 -15.758 1.00 88.69 180 SER A C 1
ATOM 1428 O O . SER A 1 180 ? 8.828 2.434 -14.796 1.00 88.69 180 SER A O 1
ATOM 1430 N N . HIS A 1 181 ? 8.709 0.358 -15.614 1.00 86.81 181 HIS A N 1
ATOM 1431 C CA . HIS A 1 181 ? 8.508 -0.254 -14.302 1.00 86.81 181 HIS A CA 1
ATOM 1432 C C . HIS A 1 181 ? 9.656 0.031 -13.315 1.00 86.81 181 HIS A C 1
ATOM 1434 O O . HIS A 1 181 ? 9.420 0.256 -12.130 1.00 86.81 181 HIS A O 1
ATOM 1440 N N . ARG A 1 182 ? 10.912 0.027 -13.785 1.00 84.56 182 ARG A N 1
ATOM 1441 C CA . ARG A 1 182 ? 12.080 0.343 -12.943 1.00 84.56 182 ARG A CA 1
ATOM 1442 C C . ARG A 1 182 ? 12.106 1.809 -12.507 1.00 84.56 182 ARG A C 1
ATOM 1444 O O . ARG A 1 182 ? 12.465 2.070 -11.364 1.00 84.56 182 ARG A O 1
ATOM 1451 N N . LEU A 1 183 ? 11.766 2.733 -13.406 1.00 84.50 183 LEU A N 1
ATOM 1452 C CA . LEU A 1 183 ? 11.753 4.176 -13.149 1.00 84.50 183 LEU A CA 1
ATOM 1453 C C . LEU A 1 183 ? 10.559 4.575 -12.271 1.00 84.50 183 LEU A C 1
ATOM 1455 O O . LEU A 1 183 ? 10.743 5.272 -11.284 1.00 84.50 183 LEU A O 1
ATOM 1459 N N . GLU A 1 184 ? 9.367 4.039 -12.534 1.00 85.62 184 GLU A N 1
ATOM 1460 C CA . GLU A 1 184 ? 8.201 4.211 -11.656 1.00 85.62 184 GLU A CA 1
ATOM 1461 C C . GLU A 1 184 ? 8.516 3.723 -10.240 1.00 85.62 184 GLU A C 1
ATOM 1463 O O . GLU A 1 184 ? 8.319 4.443 -9.267 1.00 85.62 184 GLU A O 1
ATOM 1468 N N . ALA A 1 185 ? 9.101 2.528 -10.112 1.00 81.31 185 ALA A N 1
ATOM 1469 C CA . ALA A 1 185 ? 9.487 2.000 -8.812 1.00 81.31 185 ALA A CA 1
ATOM 1470 C C . ALA A 1 185 ? 10.551 2.853 -8.103 1.00 81.31 185 ALA A C 1
ATOM 1472 O O . ALA A 1 185 ? 10.595 2.881 -6.871 1.00 81.31 185 ALA A O 1
ATOM 1473 N N . HIS A 1 186 ? 11.432 3.500 -8.865 1.00 80.06 186 HIS A N 1
ATOM 1474 C CA . HIS A 1 186 ? 12.415 4.446 -8.352 1.00 80.06 186 HIS A CA 1
ATOM 1475 C C . HIS A 1 186 ? 11.742 5.666 -7.726 1.00 80.06 186 HIS A C 1
ATOM 1477 O O . HIS A 1 186 ? 11.994 5.968 -6.557 1.00 80.06 186 HIS A O 1
ATOM 1483 N N . ASP A 1 187 ? 10.840 6.300 -8.466 1.00 80.94 187 ASP A N 1
ATOM 1484 C CA . ASP A 1 187 ? 10.159 7.516 -8.031 1.00 80.94 187 ASP A CA 1
ATOM 1485 C C . ASP A 1 187 ? 9.183 7.238 -6.879 1.00 80.94 187 ASP A C 1
ATOM 1487 O O . ASP A 1 187 ? 9.102 7.999 -5.911 1.00 80.94 187 ASP A O 1
ATOM 1491 N N . GLU A 1 188 ? 8.495 6.095 -6.924 1.00 83.06 188 GLU A N 1
ATOM 1492 C CA . GLU A 1 188 ? 7.568 5.678 -5.877 1.00 83.06 188 GLU A CA 1
ATOM 1493 C C . GLU A 1 188 ? 8.278 5.357 -4.561 1.00 83.06 188 GLU A C 1
ATOM 1495 O O . GLU A 1 188 ? 7.734 5.661 -3.505 1.00 83.06 188 GLU A O 1
ATOM 1500 N N . LEU A 1 189 ? 9.490 4.787 -4.565 1.00 80.25 189 LEU A N 1
ATOM 1501 C CA . LEU A 1 189 ? 10.124 4.343 -3.317 1.00 80.25 189 LEU A CA 1
ATOM 1502 C C . LEU A 1 189 ? 10.342 5.495 -2.329 1.00 80.25 189 LEU A C 1
ATOM 1504 O O . LEU A 1 189 ? 10.109 5.330 -1.130 1.00 80.25 189 LEU A O 1
ATOM 1508 N N . GLY A 1 190 ? 10.789 6.652 -2.820 1.00 77.38 190 GLY A N 1
ATOM 1509 C CA . GLY A 1 190 ? 10.970 7.837 -1.982 1.00 77.38 190 GLY A CA 1
ATOM 1510 C C . GLY A 1 190 ? 9.652 8.278 -1.345 1.00 77.38 190 GLY A C 1
ATOM 1511 O O . GLY A 1 190 ? 9.599 8.536 -0.141 1.00 77.38 190 GLY A O 1
ATOM 1512 N N . TYR A 1 191 ? 8.580 8.286 -2.139 1.00 81.75 191 TYR A N 1
ATOM 1513 C CA . TYR A 1 191 ? 7.235 8.607 -1.672 1.00 81.75 191 TYR A CA 1
ATOM 1514 C C . TYR A 1 191 ? 6.743 7.591 -0.628 1.00 81.75 191 TYR A C 1
ATOM 1516 O O . TYR A 1 191 ? 6.387 7.978 0.485 1.00 81.75 191 TYR A O 1
ATOM 1524 N N . GLU A 1 192 ? 6.839 6.295 -0.927 1.00 83.00 192 GLU A N 1
ATOM 1525 C CA . GLU A 1 192 ? 6.439 5.189 -0.052 1.00 83.00 192 GLU A CA 1
ATOM 1526 C C . GLU A 1 192 ? 7.166 5.232 1.301 1.00 83.00 192 GLU A C 1
ATOM 1528 O O . GLU A 1 192 ? 6.539 5.113 2.352 1.00 83.00 192 GLU A O 1
ATOM 1533 N N . LEU A 1 193 ? 8.485 5.453 1.303 1.00 81.19 193 LEU A N 1
ATOM 1534 C CA . LEU A 1 193 ? 9.274 5.543 2.536 1.00 81.19 193 LEU A CA 1
ATOM 1535 C C . LEU A 1 193 ? 8.962 6.795 3.360 1.00 81.19 193 LEU A C 1
ATOM 1537 O O . LEU A 1 193 ? 9.121 6.765 4.581 1.00 81.19 193 LEU A O 1
ATOM 1541 N N . SER A 1 194 ? 8.531 7.880 2.716 1.00 84.12 194 SER A N 1
ATOM 1542 C CA . SER A 1 194 ? 8.145 9.112 3.407 1.00 84.12 194 SER A CA 1
ATOM 1543 C C . SER A 1 194 ? 6.752 9.033 4.039 1.00 84.12 194 SER A C 1
ATOM 1545 O O . SER A 1 194 ? 6.530 9.607 5.101 1.00 84.12 194 SER A O 1
ATOM 1547 N N . GLU A 1 195 ? 5.827 8.301 3.415 1.00 86.56 195 GLU A N 1
ATOM 1548 C CA . GLU A 1 195 ? 4.414 8.254 3.807 1.00 86.56 195 GLU A CA 1
ATOM 1549 C C . GLU A 1 195 ? 4.110 7.112 4.788 1.00 86.56 195 GLU A C 1
ATOM 1551 O O . GLU A 1 195 ? 3.303 7.267 5.707 1.00 86.56 195 GLU A O 1
ATOM 1556 N N . LEU A 1 196 ? 4.787 5.968 4.635 1.00 87.69 196 LEU A N 1
ATOM 1557 C CA . LEU A 1 196 ? 4.548 4.777 5.452 1.00 87.69 196 LEU A CA 1
ATOM 1558 C C . LEU A 1 196 ? 4.682 5.013 6.973 1.00 87.69 196 LEU A C 1
ATOM 1560 O O . LEU A 1 196 ? 3.854 4.464 7.703 1.00 87.69 196 LEU A O 1
ATOM 1564 N N . PRO A 1 197 ? 5.644 5.810 7.492 1.00 90.75 197 PRO A N 1
ATOM 1565 C CA . PRO A 1 197 ? 5.720 6.114 8.922 1.00 90.75 197 PRO A CA 1
ATOM 1566 C C . PRO A 1 197 ? 4.460 6.801 9.461 1.00 90.75 197 PRO A C 1
ATOM 1568 O O . PRO A 1 197 ? 3.948 6.393 10.501 1.00 90.75 197 PRO A O 1
ATOM 1571 N N . THR A 1 198 ? 3.931 7.784 8.729 1.00 91.00 198 THR A N 1
ATOM 1572 C CA . THR A 1 198 ? 2.710 8.514 9.101 1.00 91.00 198 THR A CA 1
ATOM 1573 C C . THR A 1 198 ? 1.510 7.574 9.145 1.00 91.00 198 THR A C 1
ATOM 1575 O O . THR A 1 198 ? 0.767 7.556 10.121 1.00 91.00 198 THR A O 1
ATOM 1578 N N . LEU A 1 199 ? 1.357 6.717 8.131 1.00 90.25 199 LEU A N 1
ATOM 1579 C CA . LEU A 1 199 ? 0.263 5.743 8.091 1.00 90.25 199 LEU A CA 1
ATOM 1580 C C . LEU A 1 199 ? 0.352 4.709 9.222 1.00 90.25 199 LEU A C 1
ATOM 1582 O O . LEU A 1 199 ? -0.674 4.255 9.728 1.00 90.25 199 LEU A O 1
ATOM 1586 N N . ILE A 1 200 ? 1.568 4.314 9.615 1.00 92.19 200 ILE A N 1
ATOM 1587 C CA . ILE A 1 200 ? 1.781 3.434 10.769 1.00 92.19 200 ILE A CA 1
ATOM 1588 C C . ILE A 1 200 ? 1.322 4.135 12.050 1.00 92.19 200 ILE A C 1
ATOM 1590 O O . ILE A 1 200 ? 0.595 3.526 12.830 1.00 92.19 200 ILE A O 1
ATOM 1594 N N . GLU A 1 201 ? 1.709 5.394 12.258 1.00 93.38 201 GLU A N 1
ATOM 1595 C CA . GLU A 1 201 ? 1.317 6.175 13.437 1.00 93.38 201 GLU A CA 1
ATOM 1596 C C . GLU A 1 201 ? -0.208 6.333 13.536 1.00 93.38 201 GLU A C 1
ATOM 1598 O O . GLU A 1 201 ? -0.794 6.061 14.586 1.00 93.38 201 GLU A O 1
ATOM 1603 N N . GLU A 1 202 ? -0.870 6.680 12.430 1.00 90.50 202 GLU A N 1
ATOM 1604 C CA . GLU A 1 202 ? -2.333 6.783 12.361 1.00 90.50 202 GLU A CA 1
ATOM 1605 C C . GLU A 1 202 ? -3.022 5.449 12.680 1.00 90.50 202 GLU A C 1
ATOM 1607 O O . GLU A 1 202 ? -3.995 5.401 13.440 1.00 90.50 202 GLU A O 1
ATOM 1612 N N . ALA A 1 203 ? -2.506 4.346 12.133 1.00 90.38 203 ALA A N 1
ATOM 1613 C CA . ALA A 1 203 ? -3.034 3.013 12.392 1.00 90.38 203 ALA A CA 1
ATOM 1614 C C . ALA A 1 203 ? -2.852 2.594 13.863 1.00 90.38 203 ALA A C 1
ATOM 1616 O O . ALA A 1 203 ? -3.754 1.990 14.447 1.00 90.38 203 ALA A O 1
ATOM 1617 N N . GLU A 1 204 ? -1.718 2.931 14.483 1.00 93.06 204 GLU A N 1
ATOM 1618 C CA . GLU A 1 204 ? -1.468 2.666 15.904 1.00 93.06 204 GLU A CA 1
ATOM 1619 C C . GLU A 1 204 ? -2.401 3.467 16.811 1.00 93.06 204 GLU A C 1
ATOM 1621 O O . GLU A 1 204 ? -3.004 2.893 17.723 1.00 93.06 204 GLU A O 1
ATOM 1626 N N . ALA A 1 205 ? -2.576 4.761 16.533 1.00 91.81 205 ALA A N 1
ATOM 1627 C CA . ALA A 1 205 ? -3.506 5.616 17.266 1.00 91.81 205 ALA A CA 1
ATOM 1628 C C . ALA A 1 205 ? -4.935 5.056 17.217 1.00 91.81 205 ALA A C 1
ATOM 1630 O O . ALA A 1 205 ? -5.615 4.975 18.243 1.00 91.81 205 ALA A O 1
ATOM 1631 N N . TRP A 1 206 ? -5.361 4.576 16.045 1.00 88.94 206 TRP A N 1
ATOM 1632 C CA . TRP A 1 206 ? -6.666 3.946 15.881 1.00 88.94 206 TRP A CA 1
ATOM 1633 C C . TRP A 1 206 ? -6.824 2.669 16.725 1.00 88.94 206 TRP A C 1
ATOM 1635 O O . TRP A 1 206 ? -7.861 2.481 17.367 1.00 88.94 206 TRP A O 1
ATOM 1645 N N . VAL A 1 207 ? -5.812 1.788 16.768 1.00 91.19 207 VAL A N 1
ATOM 1646 C CA . VAL A 1 207 ? -5.867 0.557 17.585 1.00 91.19 207 VAL A CA 1
ATOM 1647 C C . VAL A 1 207 ? -6.018 0.891 19.069 1.00 91.19 207 VAL A C 1
ATOM 1649 O O . VAL A 1 207 ? -6.807 0.240 19.762 1.00 91.19 207 VAL A O 1
ATOM 1652 N N . VAL A 1 208 ? -5.293 1.903 19.556 1.00 93.31 208 VAL A N 1
ATOM 1653 C CA . VAL A 1 208 ? -5.387 2.369 20.948 1.00 93.31 208 VAL A CA 1
ATOM 1654 C C . VAL A 1 208 ? -6.794 2.883 21.244 1.00 93.31 208 VAL A C 1
ATOM 1656 O O . VAL A 1 208 ? -7.448 2.363 22.149 1.00 93.31 208 VAL A O 1
ATOM 1659 N N . GLU A 1 209 ? -7.304 3.813 20.434 1.00 91.00 209 GLU A N 1
ATOM 1660 C CA . GLU A 1 209 ? -8.641 4.389 20.620 1.00 91.00 209 GLU A CA 1
ATOM 1661 C C . GLU A 1 209 ? -9.733 3.305 20.592 1.00 91.00 209 GLU A C 1
ATOM 1663 O O . GLU A 1 209 ? -10.656 3.289 21.413 1.00 91.00 209 GLU A O 1
ATOM 1668 N N . LYS A 1 210 ? -9.622 2.343 19.668 1.00 88.75 210 LYS A N 1
ATOM 1669 C CA . LYS A 1 210 ? -10.583 1.244 19.551 1.00 88.75 210 LYS A CA 1
ATOM 1670 C C . LYS A 1 210 ? -10.570 0.347 20.788 1.00 88.75 210 LYS A C 1
ATOM 1672 O O . LYS A 1 210 ? -11.641 -0.060 21.242 1.00 88.75 210 LYS A O 1
ATOM 1677 N N . ARG A 1 211 ? -9.393 0.041 21.342 1.00 91.62 211 ARG A N 1
ATOM 1678 C CA . ARG A 1 211 ? -9.257 -0.748 22.577 1.00 91.62 211 ARG A CA 1
ATOM 1679 C C . ARG A 1 211 ? -9.838 -0.027 23.782 1.00 91.62 211 ARG A C 1
ATOM 1681 O O . ARG A 1 211 ? -10.588 -0.645 24.531 1.00 91.62 211 ARG A O 1
ATOM 1688 N N . GLU A 1 212 ? -9.552 1.261 23.935 1.00 92.81 212 GLU A N 1
ATOM 1689 C CA . GLU A 1 212 ? -10.114 2.076 25.016 1.00 92.81 212 GLU A CA 1
ATOM 1690 C C . GLU A 1 212 ? -11.640 2.127 24.943 1.00 92.81 212 GLU A C 1
ATOM 1692 O O . GLU A 1 212 ? -12.314 1.953 25.957 1.00 92.81 212 GLU A O 1
ATOM 1697 N N . ARG A 1 213 ? -12.201 2.270 23.736 1.00 91.06 213 ARG A N 1
ATOM 1698 C CA . ARG A 1 213 ? -13.652 2.237 23.523 1.00 91.06 213 ARG A CA 1
ATOM 1699 C C . ARG A 1 213 ? -14.260 0.889 23.912 1.00 91.06 213 ARG A C 1
ATOM 1701 O O . ARG A 1 213 ? -15.229 0.859 24.664 1.00 91.06 213 ARG A O 1
ATOM 1708 N N . MET A 1 214 ? -13.677 -0.219 23.444 1.00 89.25 214 MET A N 1
ATOM 1709 C CA . MET A 1 214 ? -14.150 -1.568 23.785 1.00 89.25 214 MET A CA 1
ATOM 1710 C C . MET A 1 214 ? -14.069 -1.845 25.292 1.00 89.25 214 MET A C 1
ATOM 1712 O O . MET A 1 214 ? -14.986 -2.438 25.858 1.00 89.25 214 MET A O 1
ATOM 1716 N N . GLU A 1 215 ? -13.002 -1.396 25.953 1.00 93.19 215 GLU A N 1
ATOM 1717 C CA . GLU A 1 215 ? -12.834 -1.553 27.398 1.00 93.19 215 GLU A CA 1
ATOM 1718 C C . GLU A 1 215 ? -13.809 -0.670 28.189 1.00 93.19 215 GLU A C 1
ATOM 1720 O O . GLU A 1 215 ? -14.416 -1.134 29.153 1.00 93.19 215 GLU A O 1
ATOM 1725 N N . SER A 1 216 ? -14.024 0.575 27.758 1.00 94.06 216 SER A N 1
ATOM 1726 C CA . SER A 1 216 ? -15.010 1.479 28.358 1.00 94.06 216 SER A CA 1
ATOM 1727 C C . SER A 1 216 ? -16.422 0.901 28.266 1.00 94.06 216 SER A C 1
ATOM 1729 O O . SER A 1 216 ? -17.129 0.848 29.272 1.00 94.06 216 SER A O 1
ATOM 1731 N N . GLU A 1 217 ? -16.819 0.400 27.093 1.00 93.56 217 GLU A N 1
ATOM 1732 C CA . GLU A 1 217 ? -18.113 -0.263 26.901 1.00 93.56 217 GLU A CA 1
ATOM 1733 C C . GLU A 1 217 ? -18.247 -1.521 27.771 1.00 93.56 217 GLU A C 1
ATOM 1735 O O . GLU A 1 217 ? -19.317 -1.784 28.325 1.00 93.56 217 GLU A O 1
ATOM 1740 N N . ARG A 1 218 ? -17.171 -2.303 27.925 1.00 94.44 218 ARG A N 1
ATOM 1741 C CA . ARG A 1 218 ? -17.157 -3.484 28.798 1.00 94.44 218 ARG A CA 1
ATOM 1742 C C . ARG A 1 218 ? -17.364 -3.097 30.261 1.00 94.44 218 ARG A C 1
ATOM 1744 O O . ARG A 1 218 ? -18.229 -3.667 30.922 1.00 94.44 218 ARG A O 1
ATOM 1751 N N . LEU A 1 219 ? -16.619 -2.109 30.754 1.00 95.06 219 LEU A N 1
ATOM 1752 C CA . LEU A 1 219 ? -16.734 -1.619 32.129 1.00 95.06 219 LEU A CA 1
ATOM 1753 C C . LEU A 1 219 ? -18.104 -0.996 32.408 1.00 95.06 219 LEU A C 1
ATOM 1755 O O . LEU A 1 219 ? -18.641 -1.171 33.500 1.00 95.06 219 LEU A O 1
ATOM 1759 N N . GLU A 1 220 ? -18.681 -0.279 31.444 1.00 94.31 220 GLU A N 1
ATOM 1760 C CA . GLU A 1 220 ? -20.024 0.285 31.566 1.00 94.31 220 GLU A CA 1
ATOM 1761 C C . GLU A 1 220 ? -21.085 -0.816 31.658 1.00 94.31 220 GLU A C 1
ATOM 1763 O O . GLU A 1 220 ? -21.933 -0.770 32.551 1.00 94.31 220 GLU A O 1
ATOM 1768 N N . ARG A 1 221 ? -20.989 -1.858 30.819 1.00 92.19 221 ARG A N 1
ATOM 1769 C CA . ARG A 1 221 ? -21.868 -3.034 30.910 1.00 92.19 221 ARG A CA 1
ATOM 1770 C C . ARG A 1 221 ? -21.736 -3.740 32.256 1.00 92.19 221 ARG A C 1
ATOM 1772 O O . ARG A 1 221 ? -22.753 -4.012 32.883 1.00 92.19 221 ARG A O 1
ATOM 1779 N N . GLU A 1 222 ? -20.514 -3.968 32.736 1.00 92.94 222 GLU A N 1
ATOM 1780 C CA . GLU A 1 222 ? -20.286 -4.578 34.052 1.00 92.94 222 GLU A CA 1
ATOM 1781 C C . GLU A 1 222 ? -20.846 -3.715 35.198 1.00 92.94 222 GLU A C 1
ATOM 1783 O O . GLU A 1 222 ? -21.385 -4.247 36.168 1.00 92.94 222 GLU A O 1
ATOM 1788 N N . ARG A 1 223 ? -20.736 -2.381 35.115 1.00 94.12 223 ARG A N 1
ATOM 1789 C CA . ARG A 1 223 ? -21.323 -1.464 36.109 1.00 94.12 223 ARG A CA 1
ATOM 1790 C C . ARG A 1 223 ? -22.846 -1.529 36.095 1.00 94.12 223 ARG A C 1
ATOM 1792 O O . ARG A 1 223 ? -23.441 -1.704 37.153 1.00 94.12 223 ARG A O 1
ATOM 1799 N N . LEU A 1 224 ? -23.454 -1.445 34.912 1.00 92.06 224 LEU A N 1
ATOM 1800 C CA . LEU A 1 224 ? -24.902 -1.565 34.728 1.00 92.06 224 LEU A CA 1
ATOM 1801 C C . LEU A 1 224 ? -25.425 -2.907 35.248 1.00 92.06 224 LEU A C 1
ATOM 1803 O O . LEU A 1 224 ? -26.472 -2.949 35.890 1.00 92.06 224 LEU A O 1
ATOM 1807 N N . GLU A 1 225 ? -24.698 -3.996 35.008 1.00 90.69 225 GLU A N 1
ATOM 1808 C CA . GLU A 1 225 ? -25.058 -5.325 35.500 1.00 90.69 225 GLU A CA 1
ATOM 1809 C C . GLU A 1 225 ? -24.984 -5.404 37.030 1.00 90.69 225 GLU A C 1
ATOM 1811 O O . GLU A 1 225 ? -25.960 -5.805 37.660 1.00 90.69 225 GLU A O 1
ATOM 1816 N N . ARG A 1 226 ? -23.903 -4.910 37.651 1.00 93.38 226 ARG A N 1
ATOM 1817 C CA . ARG A 1 226 ? -23.785 -4.856 39.122 1.00 93.38 226 ARG A CA 1
ATOM 1818 C C . ARG A 1 226 ? -24.847 -3.970 39.765 1.00 93.38 226 ARG A C 1
ATOM 1820 O O . ARG A 1 226 ? -25.369 -4.309 40.825 1.00 93.38 226 ARG A O 1
ATOM 1827 N N . ASP A 1 227 ? -25.170 -2.834 39.155 1.00 92.81 227 ASP A N 1
ATOM 1828 C CA . ASP A 1 227 ? -26.217 -1.947 39.662 1.00 92.81 227 ASP A CA 1
ATOM 1829 C C . ASP A 1 227 ? -27.600 -2.594 39.524 1.00 92.81 227 ASP A C 1
ATOM 1831 O O . ASP A 1 227 ? -28.409 -2.511 40.452 1.00 92.81 227 ASP A O 1
ATOM 1835 N N . ARG A 1 228 ? -27.851 -3.331 38.434 1.00 91.19 228 ARG A N 1
ATOM 1836 C CA . ARG A 1 228 ? -29.061 -4.150 38.271 1.00 91.19 228 ARG A CA 1
ATOM 1837 C C . ARG A 1 228 ? -29.144 -5.268 39.308 1.00 91.19 228 ARG A C 1
ATOM 1839 O O . ARG A 1 228 ? -30.202 -5.465 39.898 1.00 91.19 228 ARG A O 1
ATOM 1846 N N . GLU A 1 229 ? -28.052 -5.975 39.582 1.00 92.00 229 GLU A N 1
ATOM 1847 C CA . GLU A 1 229 ? -28.002 -6.993 40.638 1.00 92.00 229 GLU A CA 1
ATOM 1848 C C . GLU A 1 229 ? -28.283 -6.393 42.020 1.00 92.00 229 GLU A C 1
ATOM 1850 O O . GLU A 1 229 ? -29.098 -6.928 42.772 1.00 92.00 229 GLU A O 1
ATOM 1855 N N . ARG A 1 230 ? -27.682 -5.239 42.337 1.00 93.31 230 ARG A N 1
ATOM 1856 C CA . ARG A 1 230 ? -27.947 -4.506 43.586 1.00 93.31 230 ARG A CA 1
ATOM 1857 C C . ARG A 1 230 ? -29.408 -4.093 43.706 1.00 93.31 230 ARG A C 1
ATOM 1859 O O . ARG A 1 230 ? -29.992 -4.269 44.770 1.00 93.31 230 ARG A O 1
ATOM 1866 N N . GLN A 1 231 ? -30.003 -3.575 42.631 1.00 91.06 231 GLN A N 1
ATOM 1867 C CA . GLN A 1 231 ? -31.423 -3.217 42.607 1.00 91.06 231 GLN A CA 1
ATOM 1868 C C . GLN A 1 231 ? -32.321 -4.445 42.797 1.00 91.06 231 GLN A C 1
ATOM 1870 O O . GLN A 1 231 ? -33.308 -4.368 43.524 1.00 91.06 231 GLN A O 1
ATOM 1875 N N . ARG A 1 232 ? -31.969 -5.592 42.204 1.00 90.25 232 ARG A N 1
ATOM 1876 C CA . ARG A 1 232 ? -32.698 -6.857 42.393 1.00 90.25 232 ARG A CA 1
ATOM 1877 C C . ARG A 1 232 ? -32.584 -7.409 43.814 1.00 90.25 232 ARG A C 1
ATOM 1879 O O . ARG A 1 232 ? -33.540 -8.015 44.281 1.00 90.25 232 ARG A O 1
ATOM 1886 N N . ALA A 1 233 ? -31.465 -7.174 44.496 1.00 92.38 233 ALA A N 1
ATOM 1887 C CA . ALA A 1 233 ? -31.241 -7.609 45.874 1.00 92.38 233 ALA A CA 1
ATOM 1888 C C . ALA A 1 233 ? -31.964 -6.752 46.932 1.00 92.38 233 ALA A C 1
ATOM 1890 O O . ALA A 1 233 ? -32.006 -7.139 48.101 1.00 92.38 233 ALA A O 1
ATOM 1891 N N . LEU A 1 234 ? -32.520 -5.589 46.563 1.00 94.00 234 LEU A N 1
ATOM 1892 C CA . LEU A 1 234 ? -33.309 -4.780 47.493 1.00 94.00 234 LEU A CA 1
ATOM 1893 C C . LEU A 1 234 ? -34.583 -5.532 47.926 1.00 94.00 234 LEU A C 1
ATOM 1895 O O . LEU A 1 234 ? -35.202 -6.206 47.092 1.00 94.00 234 LEU A O 1
ATOM 1899 N N . PRO A 1 235 ? -35.033 -5.380 49.188 1.00 94.75 235 PRO A N 1
ATOM 1900 C CA . PRO A 1 235 ? -36.272 -5.991 49.666 1.00 94.75 235 PRO A CA 1
ATOM 1901 C C . PRO A 1 235 ? -37.463 -5.602 48.792 1.00 94.75 235 PRO A C 1
ATOM 1903 O O . PRO A 1 235 ? -37.647 -4.421 48.494 1.00 94.75 235 PRO A O 1
ATOM 1906 N N . ILE A 1 236 ? -38.249 -6.589 48.360 1.00 95.06 236 ILE A N 1
ATOM 1907 C CA . ILE A 1 236 ? -39.436 -6.368 47.527 1.00 95.06 236 ILE A CA 1
ATOM 1908 C C . ILE A 1 236 ? -40.480 -5.595 48.332 1.00 95.06 236 ILE A C 1
ATOM 1910 O O . ILE A 1 236 ? -40.808 -5.956 49.461 1.00 95.06 236 ILE A O 1
ATOM 1914 N N . THR A 1 237 ? -40.996 -4.526 47.737 1.00 95.88 237 THR A N 1
ATOM 1915 C CA . THR A 1 237 ? -41.969 -3.617 48.341 1.00 95.88 237 THR A CA 1
ATOM 1916 C C . THR A 1 237 ? -43.231 -3.501 47.481 1.00 95.88 237 THR A C 1
ATOM 1918 O O . THR A 1 237 ? -43.193 -3.775 46.279 1.00 95.88 237 THR A O 1
ATOM 1921 N N . PRO A 1 238 ? -44.377 -3.105 48.064 1.00 96.69 238 PRO A N 1
ATOM 1922 C CA . PRO A 1 238 ? -45.583 -2.802 47.296 1.00 96.69 238 PRO A CA 1
ATOM 1923 C C . PRO A 1 238 ? -45.322 -1.784 46.177 1.00 96.69 238 PRO A C 1
ATOM 1925 O O . PRO A 1 238 ? -44.700 -0.750 46.407 1.00 96.69 238 PRO A O 1
ATOM 1928 N N . GLY A 1 239 ? -45.820 -2.078 44.978 1.00 93.75 239 GLY A N 1
ATOM 1929 C CA . GLY A 1 239 ? -45.590 -1.322 43.747 1.00 93.75 239 GLY A CA 1
ATOM 1930 C C . GLY A 1 239 ? -44.448 -1.862 42.880 1.00 93.75 239 GLY A C 1
ATOM 1931 O O . GLY A 1 239 ? -44.395 -1.530 41.696 1.00 93.75 239 GLY A O 1
ATOM 1932 N N . ASP A 1 240 ? -43.570 -2.717 43.417 1.00 95.69 240 ASP A N 1
ATOM 1933 C CA . ASP A 1 240 ? -42.490 -3.318 42.634 1.00 95.69 240 ASP A CA 1
ATOM 1934 C C . ASP A 1 240 ? -43.032 -4.272 41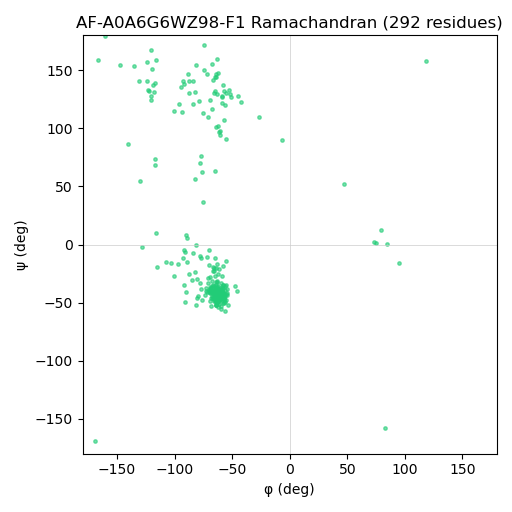.560 1.00 95.69 240 ASP A C 1
ATOM 1936 O O . ASP A 1 240 ? -43.970 -5.047 41.783 1.00 95.69 240 ASP A O 1
ATOM 1940 N N . ARG A 1 241 ? -42.391 -4.242 40.388 1.00 95.50 241 ARG A N 1
ATOM 1941 C CA . ARG A 1 241 ? -42.627 -5.194 39.301 1.00 95.50 241 ARG A CA 1
ATOM 1942 C C . ARG A 1 241 ? -41.832 -6.462 39.558 1.00 95.50 241 ARG A C 1
ATOM 1944 O O . ARG A 1 241 ? -40.636 -6.406 39.845 1.00 95.50 241 ARG A O 1
ATOM 1951 N N . VAL A 1 242 ? -42.491 -7.605 39.443 1.00 95.56 242 VAL A N 1
ATOM 1952 C CA . VAL A 1 242 ? -41.904 -8.919 39.711 1.00 95.56 242 VAL A CA 1
ATOM 1953 C C . VAL A 1 242 ? -42.282 -9.905 38.615 1.00 95.56 242 VAL A C 1
ATOM 1955 O O . VAL A 1 242 ? -43.312 -9.761 37.967 1.00 95.56 242 VAL A O 1
ATOM 1958 N N . GLU A 1 243 ? -41.446 -10.911 38.407 1.00 94.88 243 GLU A N 1
ATOM 1959 C CA . GLU A 1 243 ? -41.700 -12.056 37.540 1.00 94.88 243 GLU A CA 1
ATOM 1960 C C . GLU A 1 243 ? -41.707 -13.330 38.377 1.00 94.88 243 GLU A C 1
ATOM 1962 O O . GLU A 1 243 ? -40.865 -13.516 39.260 1.00 94.88 243 GLU A O 1
ATOM 1967 N N . VAL A 1 244 ? -42.656 -14.209 38.068 1.00 94.38 244 VAL A N 1
ATOM 1968 C CA . VAL A 1 244 ? -42.742 -15.565 38.608 1.00 94.38 244 VAL A CA 1
ATOM 1969 C C . VAL A 1 244 ? -42.675 -16.536 37.439 1.00 94.38 244 VAL A C 1
ATOM 1971 O O . VAL A 1 244 ? -43.458 -16.409 36.501 1.00 94.38 244 VAL A O 1
ATOM 1974 N N . GLU A 1 245 ? -41.776 -17.520 37.505 1.00 91.88 245 GLU A N 1
ATOM 1975 C CA . GLU A 1 245 ? -41.411 -18.414 36.389 1.00 91.88 245 GLU A CA 1
ATOM 1976 C C . GLU A 1 245 ? -42.614 -18.981 35.605 1.00 91.88 245 GLU A C 1
ATOM 1978 O O . GLU A 1 245 ? -42.588 -19.018 34.377 1.00 91.88 245 GLU A O 1
ATOM 1983 N N . TYR A 1 246 ? -43.697 -19.357 36.294 1.00 90.31 246 TYR A N 1
ATOM 1984 C CA . TYR A 1 246 ? -44.876 -19.986 35.679 1.00 90.31 246 TYR A CA 1
ATOM 1985 C C . TYR A 1 246 ? -46.082 -19.055 35.496 1.00 90.31 246 TYR A C 1
ATOM 1987 O O . TYR A 1 246 ? -47.008 -19.401 34.764 1.00 90.31 246 TYR A O 1
ATOM 1995 N N . LEU A 1 247 ? -46.101 -17.898 36.164 1.00 91.69 247 LEU A N 1
ATOM 1996 C CA . LEU A 1 247 ? -47.240 -16.964 36.147 1.00 91.69 247 LEU A CA 1
ATOM 1997 C C . LEU A 1 247 ? -46.945 -15.697 35.329 1.00 91.69 247 LEU A C 1
ATOM 1999 O O . LEU A 1 247 ? -47.870 -14.995 34.920 1.00 91.69 247 LEU A O 1
ATOM 2003 N N . GLY A 1 248 ? -45.671 -15.446 35.021 1.00 92.38 248 GLY A N 1
ATOM 2004 C CA . GLY A 1 248 ? -45.213 -14.295 34.255 1.00 92.38 248 GLY A CA 1
ATOM 2005 C C . GLY A 1 248 ? -45.057 -13.029 35.106 1.00 92.38 248 GLY A C 1
ATOM 2006 O O . GLY A 1 248 ? -44.863 -13.122 36.324 1.00 92.38 248 GLY A O 1
ATOM 2007 N N . PRO A 1 249 ? -45.083 -11.844 34.468 1.00 94.81 249 PRO A N 1
ATOM 2008 C CA . PRO A 1 249 ? -44.919 -10.568 35.151 1.00 94.81 249 PRO A CA 1
ATOM 2009 C C . PRO A 1 249 ? -46.173 -10.169 35.950 1.00 94.81 249 PRO A C 1
ATOM 2011 O O . PRO A 1 249 ? -47.309 -10.503 35.597 1.00 94.81 249 PRO A O 1
ATOM 2014 N N . GLY A 1 250 ? -45.952 -9.436 37.036 1.00 94.31 250 GLY A N 1
ATOM 2015 C CA . GLY A 1 250 ? -46.986 -8.865 37.886 1.00 94.31 250 GLY A CA 1
ATOM 2016 C C . GLY A 1 250 ? -46.459 -7.719 38.747 1.00 94.31 250 GLY A C 1
ATOM 2017 O O . GLY A 1 250 ? -45.280 -7.358 38.697 1.00 94.31 250 GLY A O 1
ATOM 2018 N N . THR A 1 251 ? -47.345 -7.135 39.545 1.00 96.12 251 THR A N 1
ATOM 2019 C CA . THR A 1 251 ? -47.043 -6.021 40.450 1.00 96.12 251 THR A CA 1
ATOM 2020 C C . THR A 1 251 ? -47.391 -6.410 41.879 1.00 96.12 251 THR A C 1
ATOM 2022 O O . THR A 1 251 ? -48.482 -6.918 42.147 1.00 96.12 251 THR A O 1
ATOM 2025 N N . VAL A 1 252 ? -46.478 -6.162 42.817 1.00 96.31 252 VAL A N 1
ATOM 2026 C CA . VAL A 1 252 ? -46.742 -6.404 44.239 1.00 96.31 252 VAL A CA 1
ATOM 2027 C C . VAL A 1 252 ? -47.774 -5.401 44.749 1.00 96.31 252 VAL A C 1
ATOM 2029 O O . VAL A 1 252 ? -47.575 -4.196 44.647 1.00 96.31 252 VAL A O 1
ATOM 2032 N N . VAL A 1 253 ? -48.873 -5.883 45.325 1.00 96.62 253 VAL A N 1
ATOM 2033 C CA . VAL A 1 253 ? -49.977 -5.045 45.817 1.00 96.62 253 VAL A CA 1
ATOM 2034 C C . VAL A 1 253 ? -49.767 -4.667 47.282 1.00 96.62 253 VAL A C 1
ATOM 2036 O O . VAL A 1 253 ? -49.887 -3.500 47.646 1.00 96.62 253 VAL A O 1
ATOM 2039 N N . ARG A 1 254 ? -49.470 -5.653 48.140 1.00 96.00 254 ARG A N 1
ATOM 2040 C CA . ARG A 1 254 ? -49.256 -5.475 49.590 1.00 96.00 254 ARG A CA 1
ATOM 2041 C C . ARG A 1 254 ? -48.620 -6.718 50.235 1.00 96.00 254 ARG A C 1
ATOM 2043 O O . ARG A 1 254 ? -48.789 -7.812 49.694 1.00 96.00 254 ARG A O 1
ATOM 2050 N N . PRO A 1 255 ? -47.967 -6.592 51.404 1.00 96.25 255 PRO A N 1
ATOM 2051 C CA . PRO A 1 255 ? -47.581 -7.751 52.209 1.00 96.25 255 PRO A CA 1
ATOM 2052 C C . PRO A 1 255 ? -48.818 -8.495 52.736 1.00 96.25 255 PRO A C 1
ATOM 2054 O O . PRO A 1 255 ? -49.832 -7.876 53.070 1.00 96.25 255 PRO A O 1
ATOM 2057 N N . TRP A 1 256 ? -48.728 -9.822 52.811 1.00 93.88 256 TRP A N 1
ATOM 2058 C CA . TRP A 1 256 ? -49.773 -10.706 53.351 1.00 93.88 256 TRP A CA 1
ATOM 2059 C C . TRP A 1 256 ? -49.324 -11.447 54.626 1.00 93.88 256 TRP A C 1
ATOM 2061 O O . TRP A 1 256 ? -50.159 -11.897 55.407 1.00 93.88 256 TRP A O 1
ATOM 2071 N N . GLY A 1 257 ? -48.012 -11.539 54.857 1.00 91.44 257 GLY A N 1
ATOM 2072 C CA . GLY A 1 257 ? -47.363 -12.105 56.043 1.00 91.44 257 GLY A CA 1
ATOM 2073 C C . GLY A 1 257 ? -45.865 -11.781 56.026 1.00 91.44 257 GLY A C 1
ATOM 2074 O O . GLY A 1 257 ? -45.438 -10.988 55.189 1.00 91.44 257 GLY A O 1
ATOM 2075 N N . ASP A 1 258 ? -45.079 -12.397 56.913 1.00 90.69 258 ASP A N 1
ATOM 2076 C CA . ASP A 1 258 ? -43.637 -12.107 57.032 1.00 90.69 258 ASP A CA 1
ATOM 2077 C C . ASP A 1 258 ? -42.856 -12.459 55.749 1.00 90.69 258 ASP A C 1
ATOM 2079 O O . ASP A 1 258 ? -42.033 -11.665 55.299 1.00 90.69 258 ASP A O 1
ATOM 2083 N N . ASP A 1 259 ? -43.195 -13.582 55.103 1.00 93.88 259 ASP A N 1
ATOM 2084 C CA . ASP A 1 259 ? -42.511 -14.088 53.897 1.00 93.88 259 ASP A CA 1
ATOM 2085 C C . ASP A 1 259 ? -43.414 -14.128 52.647 1.00 93.88 259 ASP A C 1
ATOM 2087 O O . ASP A 1 259 ? -43.059 -14.706 51.617 1.00 93.88 259 ASP A O 1
ATOM 2091 N N . LEU A 1 260 ? -44.607 -13.527 52.724 1.00 95.56 260 LEU A N 1
ATOM 2092 C CA . LEU A 1 260 ? -45.634 -13.614 51.683 1.00 95.56 260 LEU A CA 1
ATOM 2093 C C . LEU A 1 260 ? -46.061 -12.239 51.164 1.00 95.56 260 LEU A C 1
ATOM 2095 O O . LEU A 1 260 ? -46.423 -11.341 51.931 1.00 95.56 260 LEU A O 1
ATOM 2099 N N . MET A 1 261 ? -46.125 -12.116 49.841 1.00 96.75 261 MET A N 1
ATOM 2100 C CA . MET A 1 261 ? -46.576 -10.924 49.123 1.00 96.75 261 MET A CA 1
ATOM 2101 C C . MET A 1 261 ? -47.806 -11.242 48.275 1.00 96.75 261 MET A C 1
ATOM 2103 O O . MET A 1 261 ? -47.856 -12.259 47.590 1.00 96.75 261 MET A O 1
ATOM 2107 N N . LEU A 1 262 ? -48.798 -10.354 48.281 1.00 96.88 262 LEU A N 1
ATOM 2108 C CA . LEU A 1 262 ? -49.926 -10.427 47.355 1.00 96.88 262 LEU A CA 1
ATOM 2109 C C . LEU A 1 262 ? -49.528 -9.760 46.033 1.00 96.88 262 LEU A C 1
ATOM 2111 O O . LEU A 1 262 ? -49.181 -8.577 46.030 1.00 96.88 262 LEU A O 1
ATOM 2115 N N . VAL A 1 263 ? -49.569 -10.503 44.927 1.00 96.25 263 VAL A N 1
ATOM 2116 C CA . VAL A 1 263 ? -49.144 -10.045 43.594 1.00 96.25 263 VAL A CA 1
ATOM 2117 C C . VAL A 1 263 ? -50.326 -10.068 42.628 1.00 96.25 263 VAL A C 1
ATOM 2119 O O . VAL A 1 263 ? -51.026 -11.075 42.530 1.00 96.25 263 VAL A O 1
ATOM 2122 N N . ALA A 1 264 ? -50.532 -8.967 41.904 1.00 95.31 264 ALA A N 1
ATOM 2123 C CA . ALA A 1 264 ? -51.474 -8.873 40.792 1.00 95.31 264 ALA A CA 1
ATOM 2124 C C . ALA A 1 264 ? -50.730 -9.164 39.482 1.00 95.31 264 ALA A C 1
ATOM 2126 O O . ALA A 1 264 ? -49.831 -8.411 39.107 1.00 95.31 264 ALA A O 1
ATOM 2127 N N . PHE A 1 265 ? -51.062 -10.263 38.807 1.00 94.12 265 PHE A N 1
ATOM 2128 C CA . PHE A 1 265 ? -50.377 -10.689 37.582 1.00 94.12 265 PHE A CA 1
ATOM 2129 C C . PHE A 1 265 ? -50.995 -10.048 36.340 1.00 94.12 265 PHE A C 1
ATOM 2131 O O . PHE A 1 265 ? -52.210 -9.978 36.218 1.00 94.12 265 PHE A O 1
ATOM 2138 N N . ASP A 1 266 ? -50.183 -9.643 35.362 1.00 90.62 266 ASP A N 1
ATOM 2139 C CA . ASP A 1 266 ? -50.709 -8.883 34.214 1.00 90.62 266 ASP A CA 1
ATOM 2140 C C . ASP A 1 266 ? -51.564 -9.737 33.275 1.00 90.62 266 ASP A C 1
ATOM 2142 O O . ASP A 1 266 ? -52.449 -9.241 32.580 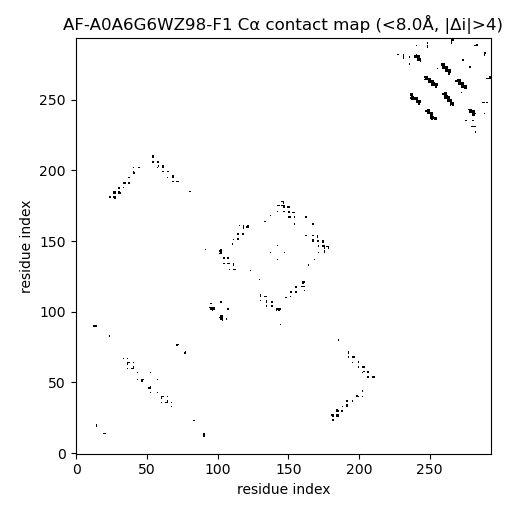1.00 90.62 266 ASP A O 1
ATOM 2146 N N . ARG A 1 267 ? -51.284 -11.042 33.203 1.00 87.12 267 ARG A N 1
ATOM 2147 C CA . ARG A 1 267 ? -51.984 -11.966 32.298 1.00 87.12 267 ARG A CA 1
ATOM 2148 C C . ARG A 1 267 ? -53.177 -12.658 32.944 1.00 87.12 267 ARG A C 1
ATOM 2150 O O . ARG A 1 267 ? -53.958 -13.280 32.223 1.00 87.12 267 ARG A O 1
ATOM 2157 N N . LEU A 1 268 ? -53.313 -12.554 34.261 1.00 82.38 268 LEU A N 1
ATOM 2158 C CA . LEU A 1 268 ? -54.294 -13.278 35.054 1.00 82.38 268 LEU A CA 1
ATOM 2159 C C . LEU A 1 268 ? -55.181 -12.248 35.756 1.00 82.38 268 LEU A C 1
ATOM 2161 O O . LEU A 1 268 ? -54.678 -11.397 36.472 1.00 82.38 268 LEU A O 1
ATOM 2165 N N . ASP A 1 269 ? -56.500 -12.321 35.580 1.00 84.31 269 ASP A N 1
ATOM 2166 C CA . ASP A 1 269 ? -57.449 -11.387 36.219 1.00 84.31 269 ASP A CA 1
ATOM 2167 C C . ASP A 1 269 ? -57.658 -11.684 37.718 1.00 84.31 269 ASP A C 1
ATOM 2169 O O . ASP A 1 269 ? -58.769 -11.595 38.243 1.00 84.31 269 ASP A O 1
ATOM 2173 N N . TYR A 1 270 ? -56.602 -12.101 38.416 1.00 87.44 270 TYR A N 1
ATOM 2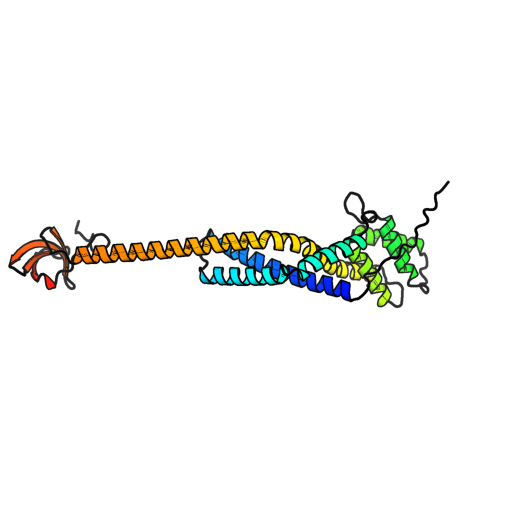174 C CA . TYR A 1 270 ? -56.639 -12.403 39.838 1.00 87.44 270 TYR A CA 1
ATOM 2175 C C . TYR A 1 270 ? -55.313 -12.085 40.534 1.00 87.44 270 TYR A C 1
ATOM 2177 O O . TYR A 1 270 ? -54.234 -12.102 39.940 1.00 87.44 270 TYR A O 1
ATOM 2185 N N . GLU A 1 271 ? -55.413 -11.819 41.834 1.00 94.00 271 GLU A N 1
ATOM 2186 C CA . GLU A 1 271 ? -54.274 -11.653 42.732 1.00 94.00 271 GLU A CA 1
ATOM 2187 C C . GLU A 1 271 ? -53.932 -12.996 43.380 1.00 94.00 271 GLU A C 1
ATOM 2189 O O . GLU A 1 271 ? -54.826 -13.759 43.759 1.00 94.00 271 GLU A O 1
ATOM 2194 N N . GLN A 1 272 ? -52.644 -13.291 43.543 1.00 95.19 272 GLN A N 1
ATOM 2195 C CA . GLN A 1 272 ? -52.197 -14.508 44.215 1.00 95.19 272 GLN A CA 1
ATOM 2196 C C . GLN A 1 272 ? -51.139 -14.187 45.266 1.00 95.19 272 GLN A C 1
ATOM 2198 O O . GLN A 1 272 ? -50.289 -13.316 45.087 1.00 95.19 272 GLN A O 1
ATOM 2203 N N . CYS A 1 273 ? -51.224 -14.888 46.393 1.00 94.62 273 CYS A N 1
ATOM 2204 C CA . CYS A 1 273 ? -50.235 -14.805 47.453 1.00 94.62 273 CYS A CA 1
ATOM 2205 C C . CYS A 1 273 ? -49.012 -15.641 47.060 1.00 94.62 273 CYS A C 1
ATOM 2207 O O . CYS A 1 273 ? -49.153 -16.829 46.763 1.00 94.62 273 CYS A O 1
ATOM 2209 N N . M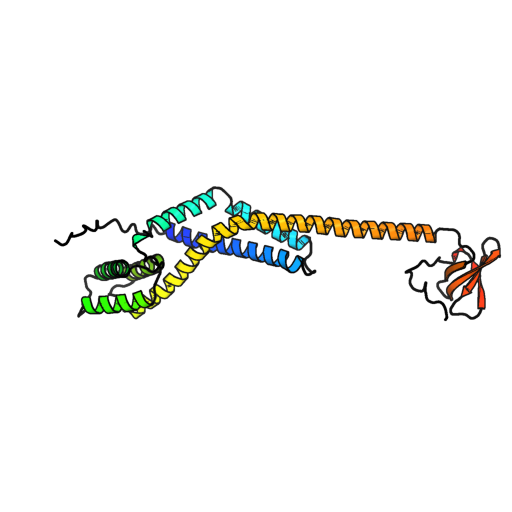ET A 1 274 ? -47.842 -15.013 47.036 1.00 96.44 274 MET A N 1
ATOM 2210 C CA . MET A 1 274 ? -46.585 -15.601 46.591 1.00 96.44 274 MET A CA 1
ATOM 2211 C C . MET A 1 274 ? -45.533 -15.492 47.687 1.00 96.44 274 MET A C 1
ATOM 2213 O O . MET A 1 274 ? -45.417 -14.461 48.352 1.00 96.44 274 MET A O 1
ATOM 2217 N N . ASP A 1 275 ? -44.740 -16.547 47.829 1.00 95.69 275 ASP A N 1
ATOM 2218 C CA . ASP A 1 275 ? -43.525 -16.526 48.635 1.00 95.69 275 ASP A CA 1
ATOM 2219 C C . ASP A 1 275 ? -42.502 -15.566 48.016 1.00 95.69 275 ASP A C 1
ATOM 2221 O O . ASP A 1 275 ? -42.263 -15.609 46.805 1.00 95.69 275 ASP A O 1
ATOM 2225 N N . ILE A 1 276 ? -41.907 -14.696 48.839 1.00 92.50 276 ILE A N 1
ATOM 2226 C CA . ILE A 1 276 ? -40.916 -13.701 48.401 1.00 92.50 276 ILE A CA 1
ATOM 2227 C C . ILE A 1 276 ? -39.750 -14.367 47.658 1.00 92.50 276 ILE A C 1
ATOM 2229 O O . ILE A 1 276 ? -39.252 -13.803 46.685 1.00 92.50 276 ILE A O 1
ATOM 2233 N N . SER A 1 277 ? -39.346 -15.581 48.050 1.00 94.06 277 SER A N 1
ATOM 2234 C CA . SER A 1 277 ? -38.257 -16.329 47.404 1.00 94.06 277 SER A CA 1
ATOM 2235 C C . SER A 1 277 ? -38.549 -16.722 45.952 1.00 94.06 277 SER A C 1
ATOM 2237 O O . SER A 1 277 ? -37.624 -16.974 45.181 1.00 94.06 277 SER A O 1
ATOM 2239 N N . CYS A 1 278 ? -39.825 -16.748 45.563 1.00 94.50 278 CYS A N 1
ATOM 2240 C CA . CYS A 1 278 ? -40.272 -17.071 44.211 1.00 94.50 278 CYS A CA 1
ATOM 2241 C C . CYS A 1 278 ? -40.421 -15.825 43.322 1.00 94.50 278 CYS A C 1
ATOM 2243 O O . CYS A 1 278 ? -40.738 -15.957 42.138 1.00 94.50 278 CYS A O 1
ATOM 2245 N N . LEU A 1 279 ? -40.237 -14.622 43.878 1.00 94.56 279 LEU A N 1
ATOM 2246 C CA . LEU A 1 279 ? -40.393 -13.358 43.167 1.00 94.56 279 LEU A CA 1
ATOM 2247 C C . LEU A 1 279 ? -39.042 -12.856 42.661 1.00 94.56 279 LEU A C 1
ATOM 2249 O O . LEU A 1 279 ? -38.134 -12.556 43.435 1.00 94.56 279 LEU A O 1
ATOM 2253 N N . LYS A 1 280 ? -38.926 -12.673 41.347 1.00 95.00 280 LYS A N 1
ATOM 2254 C CA . LYS A 1 280 ? -37.775 -12.006 40.737 1.00 95.00 280 LYS A CA 1
ATOM 2255 C C . LYS A 1 280 ? -38.141 -10.564 40.408 1.00 95.00 280 LYS A C 1
ATOM 2257 O O . LYS A 1 280 ? -38.977 -10.336 39.542 1.00 95.00 280 LYS A O 1
ATOM 2262 N N . ARG A 1 281 ? -37.512 -9.579 41.056 1.00 95.56 281 ARG A N 1
ATOM 2263 C CA . ARG A 1 281 ? -37.722 -8.158 40.721 1.00 95.56 281 ARG A CA 1
ATOM 2264 C C . ARG A 1 281 ? -37.362 -7.896 39.251 1.00 95.56 281 ARG A C 1
ATOM 2266 O O . ARG A 1 281 ? -36.248 -8.208 38.824 1.00 95.56 281 ARG A O 1
ATOM 2273 N N . LEU A 1 282 ? -38.289 -7.298 38.509 1.00 93.81 282 LEU A N 1
ATOM 2274 C CA . LEU A 1 282 ? -38.086 -6.822 37.144 1.00 93.81 282 LEU A CA 1
ATOM 2275 C C . LEU A 1 282 ? -37.643 -5.356 37.166 1.00 93.81 282 LEU A C 1
ATOM 2277 O O . LEU A 1 282 ? -38.189 -4.546 37.915 1.00 93.81 282 LEU A O 1
ATOM 2281 N N . LEU A 1 283 ? -36.671 -5.009 36.325 1.00 92.69 283 LEU A N 1
ATOM 2282 C CA . LEU A 1 283 ? -36.154 -3.648 36.160 1.00 92.69 283 LEU A CA 1
ATOM 2283 C C . LEU A 1 283 ? -36.417 -3.122 34.740 1.00 92.69 283 LEU A C 1
ATOM 2285 O O . LEU A 1 283 ? -36.578 -3.921 33.816 1.00 92.69 283 LEU A O 1
ATOM 2289 N N . PRO A 1 284 ? -36.416 -1.793 34.517 1.00 90.12 284 PRO A N 1
ATOM 2290 C CA . PRO A 1 284 ? -36.520 -1.230 33.175 1.00 90.12 284 PRO A CA 1
ATOM 2291 C C . PRO A 1 284 ? -35.489 -1.828 32.205 1.00 90.12 284 PRO A C 1
ATOM 2293 O O . PRO A 1 284 ? -34.285 -1.899 32.488 1.00 90.12 284 PRO A O 1
ATOM 2296 N N . GLY A 1 285 ? -35.980 -2.278 31.049 1.00 84.44 285 GLY A N 1
ATOM 2297 C CA . GLY A 1 285 ? -35.192 -2.979 30.034 1.00 84.44 285 GLY A CA 1
ATOM 2298 C C . GLY A 1 285 ? -35.033 -4.487 30.259 1.00 84.44 285 GLY A C 1
ATOM 2299 O O . GLY A 1 285 ? -34.388 -5.136 29.438 1.00 84.44 285 GLY A O 1
ATOM 2300 N N . ASP A 1 286 ? -35.603 -5.054 31.327 1.00 87.69 286 ASP A N 1
ATOM 2301 C CA . ASP A 1 286 ? -35.801 -6.500 31.417 1.00 87.69 286 ASP A CA 1
ATOM 2302 C C . ASP A 1 286 ? -36.912 -6.941 30.456 1.00 87.69 286 ASP A C 1
ATOM 2304 O O . ASP A 1 286 ? -37.898 -6.232 30.219 1.00 87.69 286 ASP A O 1
ATOM 2308 N N . VAL A 1 287 ? -36.763 -8.148 29.909 1.00 78.00 287 VAL A N 1
ATOM 2309 C CA . VAL A 1 287 ? -37.810 -8.784 29.105 1.00 78.00 287 VAL A CA 1
ATOM 2310 C C . VAL A 1 287 ? -39.076 -8.878 29.967 1.00 78.00 287 VAL A C 1
ATOM 2312 O O . VAL A 1 287 ? -39.004 -9.287 31.119 1.00 78.00 287 VAL A O 1
ATOM 2315 N N . ASN A 1 288 ? -40.227 -8.479 29.417 1.00 81.69 288 ASN A N 1
ATOM 2316 C CA . ASN A 1 288 ? -41.536 -8.437 30.091 1.00 81.69 288 ASN A CA 1
ATOM 2317 C C . ASN A 1 288 ? -41.760 -7.302 31.114 1.00 81.69 288 ASN A C 1
ATOM 2319 O O . ASN A 1 288 ? -42.864 -7.219 31.651 1.00 81.69 288 ASN A O 1
ATOM 2323 N N . PHE A 1 289 ? -40.803 -6.391 31.346 1.00 81.00 289 PHE A N 1
ATOM 2324 C CA . PHE A 1 289 ? -41.011 -5.265 32.275 1.00 81.00 289 PHE A CA 1
ATOM 2325 C C . PHE A 1 289 ? -42.229 -4.406 31.887 1.00 81.00 289 PHE A C 1
ATOM 2327 O O . PHE A 1 289 ? -43.093 -4.138 32.724 1.00 81.00 289 PHE A O 1
ATOM 2334 N N . GLU A 1 290 ? -42.328 -4.048 30.603 1.00 77.56 290 GLU A N 1
ATOM 2335 C CA . GLU A 1 290 ? -43.373 -3.172 30.046 1.00 77.56 290 GLU A CA 1
ATOM 2336 C C . GLU A 1 290 ? -44.634 -3.910 29.568 1.00 77.56 290 GLU A C 1
ATOM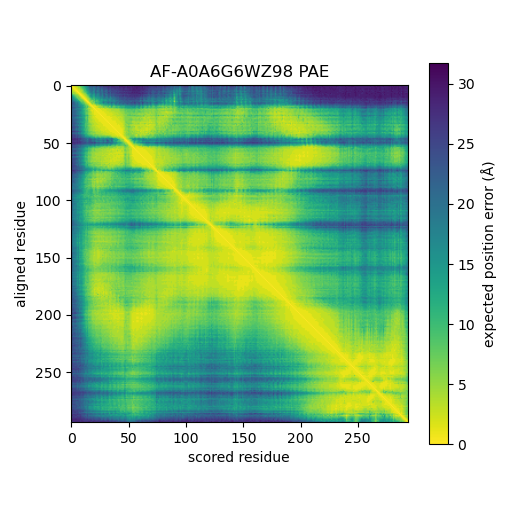 2338 O O . GLU A 1 290 ? -45.526 -3.286 29.000 1.00 77.56 290 GLU A O 1
ATOM 2343 N N . GLN A 1 291 ? -44.749 -5.228 29.779 1.00 71.56 291 GLN A N 1
ATOM 2344 C CA . GLN A 1 291 ? -45.963 -5.975 29.422 1.00 71.56 291 GLN A CA 1
ATOM 2345 C C . GLN A 1 291 ? -47.088 -5.716 30.432 1.00 71.56 291 GLN A C 1
ATOM 2347 O O . GLN A 1 291 ? -47.552 -6.622 31.114 1.00 71.56 291 GLN A O 1
ATOM 2352 N N . VAL A 1 292 ? -47.526 -4.467 30.536 1.00 58.81 292 VAL A N 1
ATOM 2353 C CA . VAL A 1 292 ? -48.716 -4.085 31.293 1.00 58.81 292 VAL A CA 1
ATOM 2354 C C . VAL A 1 292 ? -49.912 -4.215 30.348 1.00 58.81 292 VAL A C 1
ATOM 2356 O O . VAL A 1 292 ? -49.857 -3.731 29.216 1.00 58.81 292 VAL A O 1
ATOM 2359 N N . ARG A 1 293 ? -50.987 -4.895 30.773 1.00 53.38 293 ARG A N 1
ATOM 2360 C CA . ARG A 1 293 ? -52.265 -4.854 30.042 1.00 53.38 293 ARG A CA 1
ATOM 2361 C C . ARG A 1 293 ? -52.700 -3.387 29.924 1.00 53.38 293 ARG A C 1
ATOM 2363 O O . ARG A 1 293 ? -52.851 -2.720 30.945 1.00 53.38 293 ARG A O 1
ATOM 2370 N N . ALA A 1 294 ? -52.852 -2.909 28.688 1.00 47.81 294 ALA A N 1
ATOM 2371 C CA . ALA A 1 294 ? -53.595 -1.686 28.394 1.00 47.81 294 ALA A CA 1
ATOM 2372 C C . ALA A 1 294 ? -55.080 -1.865 28.740 1.00 47.81 294 ALA A C 1
ATOM 2374 O O . ALA A 1 294 ? -55.576 -3.009 28.591 1.00 47.81 294 ALA A O 1
#

Mean predicted aligned error: 10.31 Å

Nearest PDB structures (foldseek):
  4tql-assembly1_A  TM=2.582E-01  e=7.756E-02  synthetic construct
  3q0k-assembly2_D  TM=2.319E-01  e=1.035E+00  Homo sapiens
  3zx6-assembly1_A  TM=2.356E-01  e=2.239E+00  Archaeoglobus fulgidus DSM 4304
  6suf-assembly1_E  TM=2.253E-01  e=1.796E+00  Photorhabdus luminescens
  7sqc-assembly1_1Y  TM=2.049E-01  e=1.522E+00  Chlamydomonas reinhardtii